Protein AF-A0A969GC61-F1 (afdb_monomer)

pLDDT: mean 90.73, std 8.19, range [52.09, 98.62]

Structure (mmCIF, N/CA/C/O backbone):
data_AF-A0A969GC61-F1
#
_entry.id   AF-A0A969GC61-F1
#
loop_
_atom_site.group_PDB
_atom_site.id
_atom_site.type_symbol
_atom_site.label_atom_id
_atom_site.label_alt_id
_atom_site.label_comp_id
_atom_site.label_asym_id
_atom_site.label_entity_id
_atom_site.label_seq_id
_atom_site.pdbx_PDB_ins_code
_atom_site.Cartn_x
_atom_site.Cartn_y
_atom_site.Cartn_z
_atom_site.occupancy
_atom_site.B_iso_or_equiv
_atom_site.auth_seq_id
_atom_site.auth_comp_id
_atom_site.auth_asym_id
_atom_site.auth_atom_id
_atom_site.pdbx_PDB_model_num
ATOM 1 N N . MET A 1 1 ? 10.570 0.707 6.130 1.00 52.09 1 MET A N 1
ATOM 2 C CA . MET A 1 1 ? 10.135 -0.639 5.721 1.00 52.09 1 MET A CA 1
ATOM 3 C C . MET A 1 1 ? 9.031 -0.493 4.692 1.00 52.09 1 MET A C 1
ATOM 5 O O . MET A 1 1 ? 7.913 -0.140 5.053 1.00 52.09 1 MET A O 1
ATOM 9 N N . THR A 1 2 ? 9.368 -0.652 3.415 1.00 63.75 2 THR A N 1
ATOM 10 C CA . THR A 1 2 ? 8.395 -0.601 2.312 1.00 63.75 2 THR A CA 1
ATOM 11 C C . THR A 1 2 ? 7.965 -2.013 1.917 1.00 63.75 2 THR A C 1
ATOM 13 O O . THR A 1 2 ? 8.585 -3.000 2.314 1.00 63.75 2 THR A O 1
ATOM 16 N N . PHE A 1 3 ? 6.901 -2.114 1.119 1.00 67.44 3 PHE A N 1
ATOM 17 C CA . PHE A 1 3 ? 6.411 -3.385 0.573 1.00 67.44 3 PHE A CA 1
ATOM 18 C C . PHE A 1 3 ? 7.457 -4.101 -0.316 1.00 67.44 3 PHE A C 1
ATOM 20 O O . PHE A 1 3 ? 7.405 -5.312 -0.525 1.00 67.44 3 PHE A O 1
ATOM 27 N N . GLU A 1 4 ? 8.445 -3.356 -0.810 1.00 76.19 4 GLU A N 1
ATOM 28 C CA . GLU A 1 4 ? 9.552 -3.863 -1.626 1.00 76.19 4 GLU A CA 1
ATOM 29 C C . GLU A 1 4 ? 10.586 -4.613 -0.778 1.00 76.19 4 GLU A C 1
ATOM 31 O O . GLU A 1 4 ? 11.119 -5.630 -1.210 1.00 76.19 4 GLU A O 1
ATOM 36 N N . GLN A 1 5 ? 10.807 -4.178 0.465 1.00 71.12 5 GLN A N 1
ATOM 37 C CA . GLN A 1 5 ? 11.916 -4.640 1.304 1.00 71.12 5 GLN A CA 1
ATOM 38 C C . GLN A 1 5 ? 11.629 -5.906 2.120 1.00 71.12 5 GLN A C 1
ATOM 40 O O . GLN A 1 5 ? 12.556 -6.456 2.704 1.00 71.12 5 GLN A O 1
ATOM 45 N N . ASN A 1 6 ? 10.374 -6.358 2.210 1.00 66.50 6 ASN A N 1
ATOM 46 C CA . ASN A 1 6 ? 10.010 -7.457 3.104 1.00 66.50 6 ASN A CA 1
ATOM 47 C C . ASN A 1 6 ? 9.334 -8.612 2.352 1.00 66.50 6 ASN A C 1
ATOM 49 O O . ASN A 1 6 ? 8.314 -8.423 1.690 1.00 66.50 6 ASN A O 1
ATOM 53 N N . GLU A 1 7 ? 9.909 -9.809 2.475 1.00 65.38 7 GLU A N 1
ATOM 54 C CA . GLU A 1 7 ? 9.361 -11.053 1.914 1.00 65.38 7 GLU A CA 1
ATOM 55 C C . GLU A 1 7 ? 8.584 -11.867 2.956 1.00 65.38 7 GLU A C 1
ATOM 57 O O . GLU A 1 7 ? 7.750 -12.700 2.602 1.00 65.38 7 GLU A O 1
ATOM 62 N N . ASN A 1 8 ? 8.808 -11.592 4.244 1.00 67.81 8 ASN A N 1
ATOM 63 C CA . ASN A 1 8 ? 8.165 -12.276 5.353 1.00 67.81 8 ASN A CA 1
ATOM 64 C C . ASN A 1 8 ? 7.028 -11.428 5.938 1.00 67.81 8 ASN A C 1
ATOM 66 O O . ASN A 1 8 ? 7.158 -10.715 6.936 1.00 67.81 8 ASN A O 1
ATOM 70 N N . VAL A 1 9 ? 5.862 -11.548 5.302 1.00 64.56 9 VAL A N 1
ATOM 71 C CA . VAL A 1 9 ? 4.627 -10.847 5.687 1.00 64.56 9 VAL A CA 1
ATOM 72 C C . VAL A 1 9 ? 4.203 -11.158 7.132 1.00 64.56 9 VAL A C 1
ATOM 74 O O . VAL A 1 9 ? 3.500 -10.356 7.736 1.00 64.56 9 VAL A O 1
ATOM 77 N N . ALA A 1 10 ? 4.613 -12.288 7.718 1.00 65.75 10 ALA A N 1
ATOM 78 C CA . ALA A 1 10 ? 4.233 -12.639 9.086 1.00 65.75 10 ALA A CA 1
ATOM 79 C C . ALA A 1 10 ? 5.057 -11.885 10.144 1.00 65.75 10 ALA A C 1
ATOM 81 O O . ALA A 1 10 ? 4.502 -11.461 11.156 1.00 65.75 10 ALA A O 1
ATOM 82 N N . GLU A 1 11 ? 6.350 -11.664 9.899 1.00 76.50 11 GLU A N 1
ATOM 83 C CA . GLU A 1 11 ? 7.250 -10.976 10.841 1.00 76.50 11 GLU A CA 1
ATOM 84 C C . GLU A 1 11 ? 7.073 -9.453 10.834 1.00 76.50 11 GLU A C 1
ATOM 86 O O .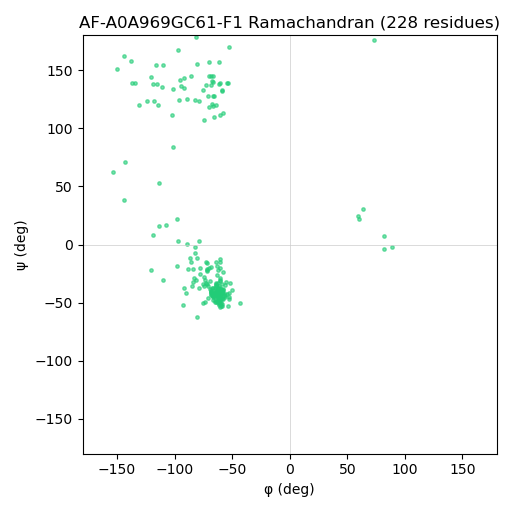 GLU A 1 11 ? 7.386 -8.775 11.815 1.00 76.50 11 GLU A O 1
ATOM 91 N N . ILE A 1 12 ? 6.494 -8.906 9.759 1.00 84.00 12 ILE A N 1
ATOM 92 C CA . ILE A 1 12 ? 6.285 -7.465 9.617 1.00 84.00 12 ILE A CA 1
ATOM 93 C C . ILE A 1 12 ? 5.356 -6.892 10.696 1.00 84.00 12 ILE A C 1
ATOM 95 O O . ILE A 1 12 ? 5.573 -5.780 11.179 1.00 84.00 12 ILE A O 1
ATOM 99 N N . PHE A 1 13 ? 4.319 -7.638 11.092 1.00 87.25 13 PHE A N 1
ATOM 100 C CA . PHE A 1 13 ? 3.313 -7.148 12.032 1.00 87.25 13 PHE A CA 1
ATOM 101 C C . PHE A 1 13 ? 3.847 -7.070 13.468 1.00 87.25 13 PHE A C 1
ATOM 103 O O . PHE A 1 13 ? 3.707 -5.996 14.056 1.00 87.25 13 PHE A O 1
ATOM 110 N N . PRO A 1 14 ? 4.492 -8.115 14.031 1.00 90.00 14 PRO A N 1
ATOM 111 C CA . PRO A 1 14 ? 5.175 -8.007 15.318 1.00 90.00 14 PRO A CA 1
ATOM 112 C C . PRO A 1 14 ? 6.174 -6.848 15.365 1.00 90.00 14 PRO A C 1
ATOM 114 O O . PRO A 1 14 ? 6.118 -6.053 16.298 1.00 90.00 14 PRO A O 1
ATOM 117 N N . ALA A 1 15 ? 6.999 -6.677 14.324 1.00 89.94 15 ALA A N 1
ATOM 118 C CA . ALA A 1 15 ? 7.973 -5.587 14.260 1.00 89.94 15 ALA A CA 1
ATOM 119 C C . ALA A 1 15 ? 7.309 -4.196 14.273 1.00 89.94 15 ALA A C 1
ATOM 121 O O . ALA A 1 15 ? 7.766 -3.289 14.966 1.00 89.94 15 ALA A O 1
ATOM 122 N N . ILE A 1 16 ? 6.197 -4.013 13.547 1.00 90.25 16 ILE A N 1
ATOM 123 C CA . ILE A 1 16 ? 5.422 -2.761 13.583 1.00 90.25 16 ILE A CA 1
ATOM 124 C C . ILE A 1 16 ? 4.820 -2.532 14.972 1.00 90.25 16 ILE A C 1
ATOM 126 O O . ILE A 1 16 ? 4.849 -1.402 15.462 1.00 90.25 16 ILE A O 1
ATOM 130 N N . VAL A 1 17 ? 4.270 -3.572 15.605 1.00 93.50 17 VAL A N 1
ATOM 131 C CA . VAL A 1 17 ? 3.692 -3.472 16.954 1.00 93.50 17 VAL A CA 1
ATOM 132 C C . VAL A 1 17 ? 4.767 -3.076 17.964 1.00 93.50 17 VAL A C 1
ATOM 134 O O . VAL A 1 17 ? 4.546 -2.149 18.741 1.00 93.50 17 VAL A O 1
ATOM 137 N N . GLU A 1 18 ? 5.935 -3.711 17.926 1.00 93.25 18 GLU A N 1
ATOM 138 C CA . GLU A 1 18 ? 7.071 -3.391 18.792 1.00 93.25 18 GLU A CA 1
ATOM 139 C C . GLU A 1 18 ? 7.563 -1.957 18.567 1.00 93.25 18 GLU A C 1
ATOM 141 O O . GLU A 1 18 ? 7.591 -1.158 19.504 1.00 93.25 18 GLU A O 1
ATOM 146 N N . MET A 1 19 ? 7.840 -1.582 17.314 1.00 93.69 19 MET A N 1
ATOM 147 C CA . MET A 1 19 ? 8.289 -0.235 16.954 1.00 93.69 19 MET A CA 1
ATOM 148 C C . MET A 1 19 ? 7.302 0.839 17.425 1.00 93.69 19 MET A C 1
ATOM 150 O O . MET A 1 19 ? 7.705 1.849 17.999 1.00 93.69 19 MET A O 1
ATOM 154 N N . MET A 1 20 ? 5.999 0.627 17.216 1.00 94.62 20 MET A N 1
ATOM 155 C CA . MET A 1 20 ? 4.966 1.561 17.672 1.00 94.62 20 MET A CA 1
ATOM 156 C C . MET A 1 20 ? 4.834 1.578 19.196 1.00 94.62 20 MET A C 1
ATOM 158 O O . MET A 1 20 ? 4.518 2.624 19.757 1.00 94.62 20 MET A O 1
ATOM 162 N N . THR A 1 21 ? 5.088 0.460 19.877 1.00 93.44 21 THR A N 1
ATOM 163 C CA . THR A 1 21 ? 5.093 0.395 21.345 1.00 93.44 21 THR A CA 1
ATOM 164 C C . THR A 1 21 ? 6.222 1.247 21.917 1.00 93.44 21 THR A C 1
ATOM 166 O O . THR A 1 21 ? 5.965 2.101 22.765 1.00 93.44 21 THR A O 1
ATOM 169 N N . VAL A 1 22 ? 7.444 1.082 21.400 1.00 94.62 22 VAL A N 1
ATOM 170 C CA . VAL A 1 22 ? 8.613 1.881 21.803 1.00 94.62 22 VAL A CA 1
ATOM 171 C C . VAL A 1 22 ? 8.387 3.358 21.490 1.00 94.62 22 VAL A C 1
ATOM 173 O O . VAL A 1 22 ? 8.526 4.204 22.368 1.00 94.62 22 VAL A O 1
ATOM 176 N N . LEU A 1 23 ? 7.942 3.680 20.270 1.00 93.56 23 LEU A N 1
ATOM 177 C CA . LEU A 1 23 ? 7.657 5.060 19.878 1.00 93.56 23 LEU A CA 1
ATOM 178 C C . LEU A 1 23 ? 6.642 5.724 20.819 1.00 93.56 23 LEU A C 1
ATOM 180 O O . LEU A 1 23 ? 6.835 6.865 21.228 1.00 93.56 23 LEU A O 1
ATOM 184 N N . ARG A 1 24 ? 5.569 5.019 21.194 1.00 91.19 24 ARG A N 1
ATOM 185 C CA . ARG A 1 24 ? 4.561 5.540 22.132 1.00 91.19 24 ARG A CA 1
ATOM 186 C C . ARG A 1 24 ? 5.125 5.803 23.526 1.00 91.19 24 ARG A C 1
ATOM 188 O O . ARG A 1 24 ? 4.657 6.737 24.167 1.00 91.19 24 ARG A O 1
ATOM 195 N N . ALA A 1 25 ? 6.088 5.005 23.986 1.00 90.44 25 ALA A N 1
ATOM 196 C CA . ALA A 1 25 ? 6.742 5.206 25.278 1.00 90.44 25 ALA A CA 1
ATOM 197 C C . ALA A 1 25 ? 7.689 6.422 25.273 1.00 90.44 25 ALA A C 1
ATOM 199 O O . ALA A 1 25 ? 7.780 7.129 26.273 1.00 90.44 25 ALA A O 1
ATOM 200 N N . GLU A 1 26 ? 8.348 6.692 24.143 1.00 93.31 26 GLU A N 1
ATOM 201 C CA . GLU A 1 26 ? 9.316 7.790 23.991 1.00 93.31 26 GLU A CA 1
ATOM 202 C C . GLU A 1 26 ? 8.673 9.151 23.668 1.00 93.31 26 GLU A C 1
ATOM 204 O O . GLU A 1 26 ? 9.276 10.209 23.884 1.00 93.31 26 GLU A O 1
ATOM 209 N N . ILE A 1 27 ? 7.440 9.167 23.145 1.00 90.75 27 ILE A N 1
ATOM 210 C CA . ILE A 1 27 ? 6.726 10.417 22.867 1.00 90.75 27 ILE A CA 1
ATOM 211 C C . ILE A 1 27 ? 6.425 11.140 24.188 1.00 90.75 27 ILE A C 1
ATOM 213 O O . ILE A 1 27 ? 5.546 10.766 24.958 1.00 90.75 27 ILE A O 1
ATOM 217 N N . LYS A 1 28 ? 7.126 12.257 24.408 1.00 84.00 28 LYS A N 1
ATOM 218 C CA . LYS A 1 28 ? 6.952 13.128 25.585 1.00 84.00 28 LYS A CA 1
ATOM 219 C C . LYS A 1 28 ? 5.663 13.950 25.555 1.00 84.00 28 LYS A C 1
ATOM 221 O O . LYS A 1 28 ? 5.281 14.540 26.562 1.00 84.00 28 LYS A O 1
ATOM 226 N N . THR A 1 29 ? 5.013 14.046 24.398 1.00 81.50 29 THR A N 1
ATOM 227 C CA . THR A 1 29 ? 3.743 14.759 24.267 1.00 81.50 29 THR A CA 1
ATOM 228 C C . THR A 1 29 ? 2.611 13.877 24.792 1.00 81.50 29 THR A C 1
ATOM 230 O O . THR A 1 29 ? 2.425 12.778 24.270 1.00 81.50 29 THR A O 1
ATOM 233 N N . PRO A 1 30 ? 1.811 14.345 25.767 1.00 76.81 30 PRO A N 1
ATOM 234 C CA . PRO A 1 30 ? 0.673 13.582 26.257 1.00 76.81 30 PRO A CA 1
ATOM 235 C C . PRO A 1 30 ? -0.263 13.185 25.114 1.00 76.81 30 PRO A C 1
ATOM 237 O O . PRO A 1 30 ? -0.543 13.987 24.212 1.00 76.81 30 PRO A O 1
ATOM 240 N N . GLN A 1 31 ? -0.769 11.952 25.159 1.00 78.06 31 GLN A N 1
ATOM 241 C CA . GLN A 1 31 ? -1.759 11.495 24.196 1.00 78.06 31 GLN A CA 1
ATOM 242 C C . GLN A 1 31 ? -2.989 12.407 24.280 1.00 78.06 31 GLN A C 1
ATOM 244 O O . GLN A 1 31 ? -3.479 12.746 25.357 1.00 78.06 31 GLN A O 1
ATOM 249 N N . LYS A 1 32 ? -3.488 12.854 23.123 1.00 86.94 32 LYS A N 1
ATOM 250 C CA . LYS A 1 32 ? -4.686 13.698 23.093 1.00 86.94 32 LYS A CA 1
ATOM 251 C C . LYS A 1 32 ? -5.860 12.899 23.681 1.00 86.94 32 LYS A C 1
ATOM 253 O O . LYS A 1 32 ? -6.039 11.754 23.260 1.00 86.94 32 LYS A O 1
ATOM 258 N N . PRO A 1 33 ? -6.734 13.496 24.517 1.00 90.19 33 PRO A N 1
ATOM 259 C CA . PRO A 1 33 ? -7.875 12.786 25.111 1.00 90.19 33 PRO A CA 1
ATOM 260 C C . PRO A 1 33 ? -8.753 12.059 24.083 1.00 90.19 33 PRO A C 1
ATOM 262 O O . PRO A 1 33 ? -9.271 10.973 24.327 1.00 90.19 33 PRO A O 1
ATOM 265 N N . ARG A 1 34 ? -8.879 12.628 22.877 1.00 91.88 34 ARG A N 1
ATOM 266 C CA . ARG A 1 34 ? -9.608 12.013 21.761 1.00 91.88 34 ARG A CA 1
ATOM 267 C C . ARG A 1 34 ? -9.024 10.663 21.331 1.00 91.88 34 ARG A C 1
ATOM 269 O O . ARG A 1 34 ? -9.797 9.778 20.974 1.00 91.88 34 ARG A O 1
ATOM 276 N N . GLU A 1 35 ? -7.704 10.497 21.343 1.00 91.62 35 GLU A N 1
ATOM 277 C CA . GLU A 1 35 ? -7.071 9.234 20.950 1.00 91.62 35 GLU A CA 1
ATOM 278 C C . GLU A 1 35 ? -7.245 8.162 22.030 1.00 91.62 35 GLU A C 1
ATOM 280 O O . GLU A 1 35 ? -7.521 7.013 21.699 1.00 91.62 35 GLU A O 1
ATOM 285 N N . GLU A 1 36 ? -7.210 8.535 23.311 1.00 92.31 36 GLU A N 1
ATOM 286 C CA . GLU A 1 36 ? -7.536 7.610 24.406 1.00 92.31 36 GLU A CA 1
ATOM 287 C C . GLU A 1 36 ? -8.987 7.122 24.307 1.00 92.31 36 GLU A C 1
ATOM 289 O O . GLU A 1 36 ? -9.258 5.922 24.391 1.00 92.31 36 GLU A O 1
ATOM 294 N N . MET A 1 37 ? -9.927 8.040 24.047 1.00 95.06 37 MET A N 1
ATOM 295 C CA . MET A 1 37 ? -11.331 7.700 23.797 1.00 95.06 37 MET A CA 1
ATOM 296 C C . MET A 1 37 ? -11.486 6.797 22.571 1.00 95.06 37 MET A C 1
ATOM 298 O O . MET A 1 37 ? -12.260 5.838 22.596 1.00 95.06 37 MET A O 1
ATOM 302 N N . ARG A 1 38 ? -10.744 7.080 21.494 1.00 94.56 38 ARG A N 1
ATOM 303 C CA . ARG A 1 38 ? -10.759 6.283 20.266 1.00 94.56 38 ARG A CA 1
ATOM 304 C C . ARG A 1 38 ? -10.300 4.853 20.533 1.00 94.56 38 ARG A C 1
ATOM 306 O O . ARG A 1 38 ? -11.000 3.918 20.151 1.00 94.56 38 ARG A O 1
ATOM 313 N N . GLU A 1 39 ? -9.176 4.675 21.218 1.00 96.12 39 GLU A N 1
ATOM 314 C CA . GLU A 1 39 ? -8.627 3.354 21.531 1.00 96.12 39 GLU A CA 1
ATOM 315 C C . GLU A 1 39 ? -9.505 2.587 22.529 1.00 96.12 39 GLU A C 1
ATOM 317 O O . GLU A 1 39 ? -9.778 1.405 22.315 1.00 96.12 39 GLU A O 1
ATOM 322 N N . ALA A 1 40 ? -10.048 3.253 23.555 1.00 96.81 40 ALA A N 1
ATOM 323 C CA . ALA A 1 40 ? -11.019 2.651 24.472 1.00 96.81 40 ALA A CA 1
ATOM 324 C C . ALA A 1 40 ? -12.270 2.147 23.730 1.00 96.81 40 ALA A C 1
ATOM 326 O O . ALA A 1 40 ? -12.762 1.042 23.989 1.00 96.81 40 ALA A O 1
ATOM 327 N N . TYR A 1 41 ?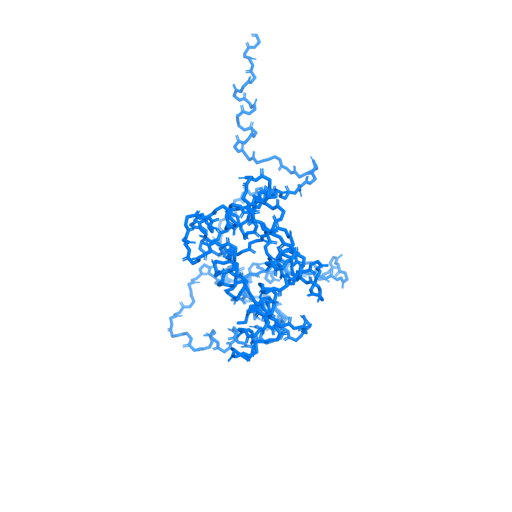 -12.771 2.923 22.762 1.00 95.94 41 TYR A N 1
ATOM 328 C CA . TYR A 1 41 ? -13.887 2.503 21.918 1.00 95.94 41 TYR A CA 1
ATOM 329 C C . TYR A 1 41 ? -13.513 1.325 21.008 1.00 95.94 41 TYR A C 1
ATOM 331 O O . TYR A 1 41 ? -14.265 0.352 20.943 1.00 95.94 41 TYR A O 1
ATOM 339 N N . MET A 1 42 ? -12.347 1.361 20.356 1.00 96.75 42 MET A N 1
ATOM 340 C CA . MET A 1 42 ? -11.862 0.257 19.518 1.00 96.75 42 MET A CA 1
ATOM 341 C C . MET A 1 42 ? -11.744 -1.049 20.315 1.00 96.75 42 MET A C 1
ATOM 343 O O . MET A 1 42 ? -12.280 -2.070 19.886 1.00 96.75 42 MET A O 1
ATOM 347 N N . ARG A 1 43 ? -11.145 -1.020 21.514 1.00 97.88 43 ARG A N 1
ATOM 348 C CA . ARG A 1 43 ? -11.068 -2.199 22.393 1.00 97.88 43 ARG A CA 1
ATOM 349 C C . ARG A 1 43 ? -12.447 -2.692 22.822 1.00 97.88 43 ARG A C 1
ATOM 351 O O . ARG A 1 43 ? -12.669 -3.896 22.934 1.00 97.88 43 ARG A O 1
ATOM 358 N N . LYS A 1 44 ? -13.404 -1.793 23.075 1.00 96.62 44 LYS A N 1
ATOM 359 C CA . LYS A 1 44 ? -14.794 -2.174 23.375 1.00 96.62 44 LYS A CA 1
ATOM 360 C C . LYS A 1 44 ? -15.450 -2.908 22.201 1.00 96.62 44 LYS A C 1
ATOM 362 O O . LYS A 1 44 ? -16.121 -3.912 22.430 1.00 96.62 44 LYS A O 1
ATOM 367 N N . VAL A 1 45 ? -15.254 -2.430 20.970 1.00 95.81 45 VAL A N 1
ATOM 368 C CA . VAL A 1 45 ? -15.744 -3.098 19.751 1.00 95.81 45 VAL A CA 1
ATOM 369 C C . VAL A 1 45 ? -15.068 -4.458 19.578 1.00 95.81 45 VAL A C 1
ATOM 371 O O . VAL A 1 45 ? -15.757 -5.444 19.333 1.00 95.81 45 VAL A O 1
ATOM 374 N N . LEU A 1 46 ? -13.755 -4.537 19.798 1.00 96.75 46 LEU A N 1
ATOM 375 C CA . LEU A 1 46 ? -12.991 -5.777 19.680 1.00 96.75 46 LEU A CA 1
ATOM 376 C C . LEU A 1 46 ? -13.440 -6.836 20.698 1.00 96.75 46 LEU A C 1
ATOM 378 O O . LEU A 1 46 ? -13.700 -7.969 20.316 1.00 96.75 46 LEU A O 1
ATOM 382 N N . ARG A 1 47 ? -13.667 -6.460 21.967 1.00 96.44 47 ARG A N 1
ATOM 383 C CA . ARG A 1 47 ? -14.244 -7.358 22.992 1.00 96.44 47 ARG A CA 1
ATOM 384 C C . ARG A 1 47 ? -15.637 -7.873 22.636 1.00 96.44 47 ARG A C 1
ATOM 386 O O . ARG A 1 47 ? -16.026 -8.927 23.127 1.00 96.44 47 ARG A O 1
ATOM 393 N N . LYS A 1 48 ? -16.419 -7.112 21.865 1.00 95.94 48 LYS A N 1
ATOM 394 C CA . LYS A 1 48 ? -17.714 -7.579 21.360 1.00 95.94 48 LYS A CA 1
ATOM 395 C C . LYS A 1 48 ? -17.501 -8.577 20.221 1.00 95.94 48 LYS A C 1
ATOM 397 O O . LYS A 1 48 ? -18.034 -9.674 20.286 1.00 95.94 48 LYS A O 1
ATOM 402 N N . ALA A 1 49 ? -16.676 -8.221 19.238 1.00 96.19 49 ALA A N 1
ATOM 403 C CA . ALA A 1 49 ? -16.371 -9.083 18.101 1.00 96.19 49 ALA A CA 1
ATOM 404 C C . ALA A 1 49 ? -15.760 -10.432 18.523 1.00 96.19 49 ALA A C 1
ATOM 406 O O . ALA A 1 49 ? -16.148 -11.454 17.980 1.00 96.19 49 ALA A O 1
ATOM 407 N N . ASP A 1 50 ? -14.886 -10.454 19.533 1.00 94.69 50 ASP A N 1
ATOM 408 C CA . ASP A 1 50 ? -14.265 -11.676 20.082 1.00 94.69 50 ASP A CA 1
ATOM 409 C C . ASP A 1 50 ? -15.284 -12.664 20.683 1.00 94.69 50 ASP A C 1
ATOM 411 O O . ASP A 1 50 ? -15.008 -13.852 20.804 1.00 94.69 50 ASP A O 1
ATOM 415 N N . LYS A 1 51 ? -16.478 -12.190 21.065 1.00 95.25 51 LYS A N 1
ATOM 416 C CA . LYS A 1 51 ? -17.578 -13.059 21.522 1.00 95.25 51 LYS A CA 1
ATOM 417 C C . LYS A 1 51 ? -18.398 -13.608 20.363 1.00 95.25 51 LYS A C 1
ATOM 419 O O . LYS A 1 51 ? -18.889 -14.728 20.442 1.00 95.25 51 LYS A O 1
ATOM 424 N N . ASP A 1 52 ? -18.569 -12.791 19.329 1.00 96.62 52 ASP A N 1
ATOM 425 C CA . ASP A 1 52 ? -19.460 -13.071 18.206 1.00 96.62 52 ASP A CA 1
ATOM 426 C C . ASP A 1 52 ? -18.746 -13.868 17.093 1.00 96.62 52 ASP A C 1
ATOM 428 O O . ASP A 1 52 ? -19.399 -14.526 16.284 1.00 96.62 52 ASP A O 1
ATOM 432 N N . PHE A 1 53 ? -17.408 -13.829 17.041 1.00 96.81 53 PHE A N 1
ATOM 433 C CA . PHE A 1 53 ? -16.607 -14.392 15.954 1.00 96.81 53 PHE A CA 1
ATOM 434 C C . PHE A 1 53 ? -15.372 -15.143 16.460 1.00 96.81 53 PHE A C 1
ATOM 436 O O . PHE A 1 53 ? -14.637 -14.663 17.313 1.00 96.81 53 PHE A O 1
ATOM 443 N N . GLN A 1 54 ? -15.082 -16.293 15.842 1.00 93.94 54 GLN A N 1
ATOM 444 C CA . GLN A 1 54 ? -13.897 -17.103 16.159 1.00 93.94 54 GLN A CA 1
ATOM 445 C C . GLN A 1 54 ? -12.586 -16.488 15.638 1.00 93.94 54 GLN A C 1
ATOM 447 O O . GLN A 1 54 ? -11.516 -16.718 16.196 1.00 93.94 54 GLN A O 1
ATOM 452 N N . ARG A 1 55 ? -12.649 -15.754 14.522 1.00 93.69 55 ARG A N 1
ATOM 453 C CA . ARG A 1 55 ? -11.489 -15.142 13.863 1.00 93.69 55 ARG A CA 1
ATOM 454 C C . ARG A 1 55 ? -11.794 -13.682 13.584 1.00 93.69 55 ARG A C 1
ATOM 456 O O . ARG A 1 55 ? -12.729 -13.383 12.845 1.00 93.69 55 ARG A O 1
ATOM 463 N N . VAL A 1 56 ? -10.988 -12.790 14.150 1.00 93.00 56 VAL A N 1
ATOM 464 C CA . VAL A 1 56 ? -11.135 -11.343 13.980 1.00 93.00 56 VAL A CA 1
ATOM 465 C C . VAL A 1 56 ? -9.888 -10.790 13.302 1.00 93.00 56 VAL A C 1
ATOM 467 O O . VAL A 1 56 ? -8.779 -10.960 13.799 1.00 93.00 56 VAL A O 1
ATOM 470 N N . ALA A 1 57 ? -10.079 -10.112 12.171 1.00 92.75 57 ALA A N 1
ATOM 471 C CA . ALA A 1 57 ? -9.045 -9.309 11.528 1.00 92.75 57 ALA A CA 1
ATOM 472 C C . ALA A 1 57 ? -9.286 -7.829 11.845 1.00 92.75 57 ALA A C 1
ATOM 474 O O . ALA A 1 57 ? -10.412 -7.340 11.731 1.00 92.75 57 ALA A O 1
ATOM 475 N N . VAL A 1 58 ? -8.231 -7.113 12.233 1.00 92.69 58 VAL A N 1
ATOM 476 C CA . VAL A 1 58 ? -8.297 -5.687 12.570 1.00 92.69 58 VAL A CA 1
ATOM 477 C C . VAL A 1 58 ? -7.492 -4.894 11.549 1.00 92.69 58 VAL A C 1
ATOM 479 O O . VAL A 1 58 ? -6.286 -5.082 11.423 1.00 92.69 58 VAL A O 1
ATOM 482 N N . VAL A 1 59 ? -8.156 -3.973 10.850 1.00 91.81 59 VAL A N 1
ATOM 483 C CA . VAL A 1 59 ? -7.506 -2.995 9.968 1.00 91.81 59 VAL A CA 1
ATOM 484 C C . VAL A 1 59 ? -7.462 -1.662 10.705 1.00 91.81 59 VAL A C 1
ATOM 486 O O . VAL A 1 59 ? -8.500 -1.052 10.965 1.00 91.81 59 VAL A O 1
ATOM 489 N N . CYS A 1 60 ? -6.266 -1.224 11.090 1.00 92.44 60 CYS A N 1
ATOM 490 C CA . CYS A 1 60 ? -6.063 0.003 11.854 1.00 92.44 60 CYS A CA 1
ATOM 491 C C . CYS A 1 60 ? -4.775 0.717 11.427 1.00 92.44 60 CYS A C 1
ATOM 493 O O . CYS A 1 60 ? -3.903 0.126 10.794 1.00 92.44 60 CYS A O 1
ATOM 495 N N . GLY A 1 61 ? -4.657 2.000 11.777 1.00 90.56 61 GLY A N 1
ATOM 496 C CA . GLY A 1 61 ? -3.387 2.713 11.645 1.00 90.56 61 GLY A CA 1
ATOM 497 C C . GLY A 1 61 ? -2.351 2.146 12.619 1.00 90.56 61 GLY A C 1
ATOM 498 O O . GLY A 1 61 ? -2.693 1.871 13.769 1.00 90.56 61 GLY A O 1
ATOM 499 N N . ALA A 1 62 ? -1.097 2.016 12.173 1.00 92.06 62 ALA A N 1
ATOM 500 C CA . ALA A 1 62 ? -0.016 1.364 12.922 1.00 92.06 62 ALA A CA 1
ATOM 501 C C . ALA A 1 62 ? 0.127 1.875 14.368 1.00 92.06 62 ALA A C 1
ATOM 503 O O . ALA A 1 62 ? 0.288 1.077 15.286 1.00 92.06 62 ALA A O 1
ATOM 504 N N . PHE A 1 63 ? -0.037 3.183 14.589 1.00 92.19 63 PHE A N 1
ATOM 505 C CA . PHE A 1 63 ? 0.027 3.803 15.917 1.00 92.19 63 PHE A CA 1
ATOM 506 C C . PHE A 1 63 ? -0.940 3.183 16.944 1.00 92.19 63 PHE A C 1
ATOM 508 O O . PHE A 1 63 ? -0.628 3.109 18.133 1.00 92.19 63 PHE A O 1
ATOM 515 N N . HIS A 1 64 ? -2.107 2.709 16.498 1.00 94.00 64 HIS A N 1
ATOM 516 C CA . HIS A 1 64 ? -3.109 2.085 17.364 1.00 94.00 64 HIS A CA 1
ATOM 517 C C . HIS A 1 64 ? -2.866 0.592 17.587 1.00 94.00 64 HIS A C 1
ATOM 519 O O . HIS A 1 64 ? -3.456 0.026 18.504 1.00 94.00 64 HIS A O 1
ATOM 525 N N . ALA A 1 65 ? -2.012 -0.056 16.788 1.00 95.12 65 ALA A N 1
ATOM 526 C CA . ALA A 1 65 ? -1.807 -1.499 16.855 1.00 95.12 65 ALA A CA 1
ATOM 527 C C . ALA A 1 65 ? -1.425 -1.994 18.267 1.00 95.12 65 ALA A C 1
ATOM 529 O O . ALA A 1 65 ? -2.060 -2.950 18.714 1.00 95.12 65 ALA A O 1
ATOM 530 N N . PRO A 1 66 ? -0.531 -1.331 19.036 1.00 94.25 66 PRO A N 1
ATOM 531 C CA . PRO A 1 66 ? -0.225 -1.743 20.412 1.00 94.25 66 PRO A CA 1
ATOM 532 C C . PRO A 1 66 ? -1.449 -1.770 21.338 1.00 94.25 66 PRO A C 1
ATOM 534 O O . PRO A 1 66 ? -1.615 -2.687 22.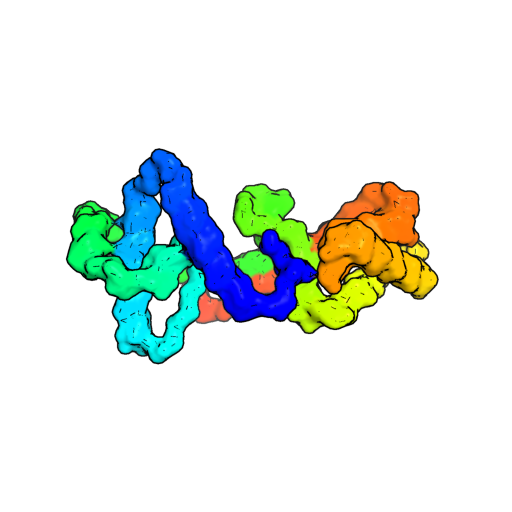136 1.00 94.25 66 PRO A O 1
ATOM 537 N N . ALA A 1 67 ? -2.358 -0.801 21.192 1.00 94.12 67 ALA A N 1
ATOM 538 C CA . ALA A 1 67 ? -3.568 -0.702 22.007 1.00 94.12 67 ALA A CA 1
ATOM 539 C C . ALA A 1 67 ? -4.625 -1.772 21.676 1.00 94.12 67 ALA A C 1
ATOM 541 O O . ALA A 1 67 ? -5.571 -1.951 22.449 1.00 94.12 67 ALA A O 1
ATOM 542 N N . LEU A 1 68 ? -4.497 -2.439 20.524 1.00 95.56 68 LEU A N 1
ATOM 543 C CA . LEU A 1 68 ? -5.440 -3.444 20.030 1.00 95.56 68 LEU A CA 1
ATOM 544 C C . LEU A 1 68 ? -4.866 -4.861 20.067 1.00 95.56 68 LEU A C 1
ATOM 546 O O . LEU A 1 68 ? -5.637 -5.798 20.248 1.00 95.56 68 LEU A O 1
ATOM 550 N N . HIS A 1 69 ? -3.549 -5.019 19.915 1.00 92.94 69 HIS A N 1
ATOM 551 C CA . HIS A 1 69 ? -2.879 -6.319 19.884 1.00 92.94 69 HIS A CA 1
ATOM 552 C C . HIS A 1 69 ? -3.070 -7.084 21.199 1.00 92.94 69 HIS A C 1
ATOM 554 O O . HIS A 1 69 ? -3.519 -8.226 21.182 1.00 92.94 69 HIS A O 1
ATOM 560 N N . ASP A 1 70 ? -2.843 -6.415 22.333 1.00 88.88 70 ASP A N 1
ATOM 561 C CA . ASP A 1 70 ? -3.116 -6.952 23.668 1.00 88.88 70 ASP A CA 1
ATOM 562 C C . ASP A 1 70 ? -4.250 -6.178 24.360 1.00 88.88 70 ASP A C 1
ATOM 564 O O . ASP A 1 70 ? -4.141 -5.669 25.471 1.00 88.88 70 ASP A O 1
ATOM 568 N N . TYR A 1 71 ? -5.399 -6.052 23.694 1.00 94.44 71 TYR A N 1
ATOM 569 C CA . TYR A 1 71 ? -6.550 -5.336 24.264 1.00 94.44 71 TYR A CA 1
ATOM 570 C C . TYR A 1 71 ? -7.080 -5.943 25.581 1.00 94.44 71 TYR A C 1
ATOM 572 O O . TYR A 1 71 ? -7.875 -5.297 26.275 1.00 94.44 71 TYR A O 1
ATOM 580 N N . LYS A 1 72 ? -6.691 -7.184 25.913 1.00 93.62 72 LYS A N 1
ATOM 581 C CA . LYS A 1 72 ? -7.122 -7.903 27.120 1.00 93.62 72 LYS A CA 1
ATOM 582 C C . LYS A 1 72 ? -6.383 -7.435 28.376 1.00 93.62 72 LYS A C 1
ATOM 584 O O . LYS A 1 72 ? -6.985 -7.495 29.447 1.00 93.62 72 LYS A O 1
ATOM 589 N N . SER A 1 73 ? -5.166 -6.893 28.268 1.00 94.19 73 SER A N 1
ATOM 590 C CA . SER A 1 73 ? -4.477 -6.276 29.415 1.00 94.19 73 SER A CA 1
ATOM 591 C C . SER A 1 73 ? -5.141 -4.980 29.897 1.00 94.19 73 SER A C 1
ATOM 593 O O . SER A 1 73 ? -4.994 -4.586 31.057 1.00 94.19 73 SER A O 1
ATOM 595 N N . PHE A 1 74 ? -5.964 -4.343 29.059 1.00 95.44 74 PHE A N 1
ATOM 596 C CA . PHE A 1 74 ? -6.735 -3.158 29.429 1.00 95.44 74 PHE A CA 1
ATOM 597 C C . PHE A 1 74 ? -8.027 -3.532 30.167 1.00 95.44 74 PHE A C 1
ATOM 599 O O . PHE A 1 74 ? -8.897 -4.236 29.640 1.00 95.44 74 PHE A O 1
ATOM 606 N N . LYS A 1 75 ? -8.211 -2.979 31.372 1.00 96.62 75 LYS A N 1
ATOM 607 C CA . LYS A 1 75 ? -9.424 -3.179 32.180 1.00 96.62 75 LYS A CA 1
ATOM 608 C C . LYS A 1 75 ? -10.653 -2.559 31.506 1.00 96.62 75 LYS A C 1
ATOM 610 O O . LYS A 1 75 ? -10.697 -1.358 31.244 1.00 96.62 75 LYS A O 1
ATOM 615 N N . THR A 1 76 ? -11.716 -3.350 31.347 1.00 96.62 76 THR A N 1
ATOM 616 C CA . THR A 1 76 ? -13.010 -2.890 30.802 1.00 96.62 76 THR A CA 1
ATOM 617 C C . THR A 1 76 ? -13.604 -1.709 31.582 1.00 96.62 76 THR A C 1
ATOM 619 O O . THR A 1 76 ? -14.225 -0.825 30.989 1.00 96.62 76 THR A O 1
ATOM 622 N N . ALA A 1 77 ? -13.409 -1.670 32.905 1.00 97.19 77 ALA A N 1
ATOM 623 C CA . ALA A 1 77 ? -13.876 -0.571 33.750 1.00 97.19 77 ALA A CA 1
ATOM 624 C C . ALA A 1 77 ? -13.192 0.762 33.397 1.00 97.19 77 ALA A C 1
ATOM 626 O O . ALA A 1 77 ? -13.869 1.784 33.307 1.00 97.19 77 ALA A O 1
ATOM 627 N N . THR A 1 78 ? -11.885 0.735 33.116 1.00 96.62 78 THR A N 1
ATOM 628 C CA . THR A 1 78 ? -11.113 1.912 32.692 1.00 96.62 78 THR A CA 1
ATOM 629 C C . THR A 1 78 ? -11.61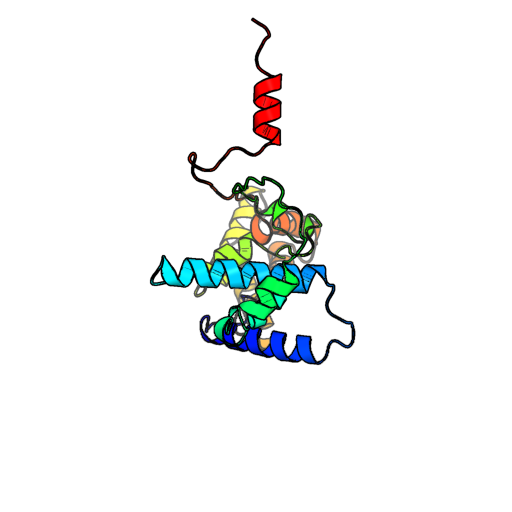8 2.442 31.353 1.00 96.62 78 THR A C 1
ATOM 631 O O . THR A 1 78 ? -11.952 3.619 31.253 1.00 96.62 78 THR A O 1
ATOM 634 N N . ASP A 1 79 ? -11.785 1.568 30.353 1.00 96.62 79 ASP A N 1
ATOM 635 C CA . ASP A 1 79 ? -12.335 1.964 29.046 1.00 96.62 79 ASP A CA 1
ATOM 636 C C . ASP A 1 79 ? -13.749 2.555 29.181 1.00 96.62 79 ASP A C 1
ATOM 638 O O . ASP A 1 79 ? -14.101 3.527 28.517 1.00 96.62 79 ASP A O 1
ATOM 642 N N . THR A 1 80 ? -14.571 1.997 30.072 1.00 96.38 80 THR A N 1
ATOM 643 C CA . THR A 1 80 ? -15.931 2.499 30.320 1.00 96.38 80 THR A CA 1
ATOM 644 C C . THR A 1 80 ? -15.922 3.882 30.969 1.00 96.38 80 THR A C 1
ATOM 646 O O . THR A 1 80 ? -16.757 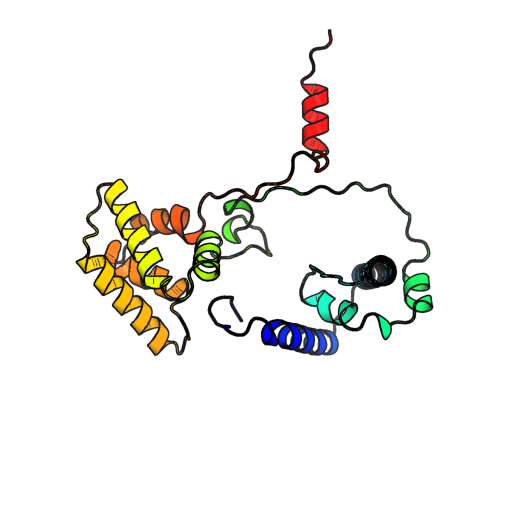4.717 30.618 1.00 96.38 80 THR A O 1
ATOM 649 N N . ALA A 1 81 ? -14.980 4.143 31.879 1.00 96.56 81 ALA A N 1
ATOM 650 C CA . ALA A 1 81 ? -14.811 5.449 32.504 1.00 96.56 81 ALA A CA 1
ATOM 651 C C . ALA A 1 81 ? -14.360 6.513 31.489 1.00 96.56 81 ALA A C 1
ATOM 653 O O . ALA A 1 81 ? -14.956 7.586 31.453 1.00 96.56 81 ALA A O 1
ATOM 654 N N . ILE A 1 82 ? -13.395 6.189 30.617 1.00 95.62 82 ILE A N 1
ATOM 655 C CA . ILE A 1 82 ? -12.916 7.081 29.540 1.00 95.62 82 ILE A CA 1
ATOM 656 C C . ILE A 1 82 ? -14.059 7.470 28.591 1.00 95.62 82 ILE A C 1
ATOM 658 O O . ILE A 1 82 ? -14.160 8.613 28.153 1.00 95.62 82 ILE A O 1
ATOM 662 N N . LEU A 1 83 ? -14.945 6.523 28.275 1.00 95.44 83 LEU A N 1
ATOM 663 C CA . LEU A 1 83 ? -16.061 6.740 27.350 1.00 95.44 83 LEU A CA 1
ATOM 664 C C . LEU A 1 83 ? -17.287 7.406 27.999 1.00 95.44 83 LEU A C 1
ATOM 666 O O . LEU A 1 83 ? -18.294 7.642 27.321 1.00 95.44 83 LEU A O 1
ATOM 670 N N . LYS A 1 84 ? -17.250 7.679 29.308 1.00 94.94 84 LYS A N 1
ATOM 671 C CA . LYS A 1 84 ? -18.376 8.269 30.036 1.00 94.94 84 LYS A CA 1
ATOM 672 C C . LYS A 1 84 ? -18.597 9.717 29.591 1.00 94.94 84 LYS A C 1
ATOM 674 O O . LYS A 1 84 ? -17.660 10.487 29.438 1.00 94.94 84 LYS A O 1
ATOM 679 N N . GLY A 1 85 ? -19.861 10.098 29.403 1.00 90.19 85 GLY A N 1
ATOM 680 C CA . GLY A 1 85 ? -20.239 11.473 29.049 1.00 90.19 85 GLY A CA 1
ATOM 681 C C . GLY A 1 85 ? -20.124 11.822 27.561 1.00 90.19 85 GLY A C 1
ATOM 682 O O . GLY A 1 85 ? -20.556 12.902 27.167 1.00 90.19 85 GLY A O 1
ATOM 683 N N . ILE A 1 86 ? -19.624 10.918 26.709 1.00 90.19 86 ILE A N 1
ATOM 684 C CA . ILE A 1 86 ? -19.590 11.147 25.259 1.00 90.19 86 ILE A CA 1
ATOM 685 C C . ILE A 1 86 ? -21.018 11.103 24.700 1.00 90.19 86 ILE A C 1
ATOM 687 O O . ILE A 1 86 ? -21.698 10.072 24.757 1.00 90.19 86 ILE A O 1
ATOM 691 N N . LYS A 1 87 ? -21.472 12.222 24.121 1.00 89.94 87 LYS A N 1
ATOM 692 C CA . LYS A 1 87 ? -22.757 12.295 23.419 1.00 89.94 87 LYS A CA 1
ATOM 693 C C . LYS A 1 87 ? -22.719 11.373 22.203 1.00 89.94 87 LYS A C 1
ATOM 695 O O . LYS A 1 87 ? -21.904 11.546 21.301 1.00 89.94 87 LYS A O 1
ATOM 700 N N . LYS A 1 88 ? -23.624 10.397 22.169 1.00 87.75 88 LYS A N 1
ATOM 701 C CA . LYS A 1 88 ? -23.783 9.522 21.007 1.00 87.75 88 LYS A CA 1
ATOM 702 C C . LYS A 1 88 ? -24.509 10.279 19.904 1.00 87.75 88 LYS A C 1
ATOM 704 O O . LYS A 1 88 ? -25.541 10.901 20.148 1.00 87.75 88 LYS A O 1
ATOM 709 N N . VAL A 1 89 ? -23.976 10.182 18.697 1.00 90.44 89 VAL A N 1
ATOM 710 C CA . VAL A 1 89 ? -24.608 10.680 17.476 1.00 90.44 89 VAL A CA 1
ATOM 711 C C . VAL A 1 89 ? -24.905 9.469 16.607 1.00 90.44 89 VAL A C 1
ATOM 713 O O . VAL A 1 89 ? -24.088 8.550 16.536 1.00 90.44 89 VAL A O 1
ATOM 716 N N . LYS A 1 90 ? -26.086 9.431 15.984 1.00 88.00 90 LYS A N 1
ATOM 717 C CA . LYS A 1 90 ? -26.396 8.388 15.007 1.00 88.00 90 LYS A CA 1
ATOM 718 C C . LYS A 1 90 ? -25.479 8.594 13.803 1.00 88.00 90 LYS A C 1
ATOM 720 O O . LYS A 1 90 ? -25.524 9.648 13.178 1.00 88.00 90 LYS A O 1
ATOM 725 N N . THR A 1 91 ? -24.647 7.605 13.509 1.00 86.88 91 THR A N 1
ATOM 726 C CA . THR A 1 91 ? -23.738 7.627 12.362 1.00 86.88 91 THR A CA 1
ATOM 727 C C . THR A 1 91 ? -24.044 6.458 11.445 1.00 86.88 91 THR A C 1
ATOM 729 O O . THR A 1 91 ? -24.356 5.362 11.910 1.00 86.88 91 THR A O 1
ATOM 732 N N . GLU A 1 92 ? -23.910 6.689 10.147 1.00 83.00 92 GLU A N 1
ATOM 733 C CA . GLU A 1 92 ? -23.921 5.648 9.124 1.00 83.00 92 GLU A CA 1
ATOM 734 C C . GLU A 1 92 ? -22.510 5.524 8.542 1.00 83.00 92 GLU A C 1
ATOM 736 O O . GLU A 1 92 ? -21.694 6.443 8.635 1.00 83.00 92 GLU A O 1
ATOM 741 N N . THR A 1 93 ? -22.174 4.354 8.011 1.00 85.62 93 THR A N 1
ATOM 742 C CA . THR A 1 93 ? -20.859 4.085 7.423 1.00 85.62 93 THR A CA 1
ATOM 743 C C . THR A 1 93 ? -21.062 3.371 6.105 1.00 85.62 93 THR A C 1
ATOM 745 O O . THR A 1 93 ? -21.911 2.490 5.988 1.00 85.62 93 THR A O 1
ATOM 748 N N . THR A 1 94 ? -20.275 3.767 5.116 1.00 86.38 94 THR A N 1
ATOM 749 C CA . THR A 1 94 ? -20.295 3.204 3.773 1.00 86.38 94 THR A CA 1
ATOM 750 C C . THR A 1 94 ? -18.868 3.027 3.269 1.00 86.38 94 THR A C 1
ATOM 752 O O . THR A 1 94 ? -17.939 3.673 3.763 1.00 86.38 94 THR A O 1
ATOM 755 N N . TRP A 1 95 ? -18.699 2.134 2.300 1.00 86.44 95 TRP A N 1
ATOM 756 C CA . TRP A 1 95 ? -17.451 1.957 1.577 1.00 86.44 95 TRP A CA 1
ATOM 757 C C . TRP A 1 95 ? -17.429 2.878 0.368 1.00 86.44 95 TRP A C 1
ATOM 759 O O . TRP A 1 95 ? -18.305 2.817 -0.489 1.00 86.44 95 TRP A O 1
ATOM 769 N N . ILE A 1 96 ? -16.386 3.693 0.281 1.00 84.62 96 ILE A N 1
ATOM 770 C CA . ILE A 1 96 ? -16.122 4.513 -0.896 1.00 84.62 96 ILE A CA 1
ATOM 771 C C . ILE A 1 96 ? -15.118 3.746 -1.760 1.00 84.62 96 ILE A C 1
ATOM 773 O O . ILE A 1 96 ? -14.057 3.388 -1.243 1.00 84.62 96 ILE A O 1
ATOM 777 N N . PRO A 1 97 ? -15.408 3.463 -3.042 1.00 86.44 97 PRO A N 1
ATOM 778 C CA . PRO A 1 97 ? -14.394 2.948 -3.949 1.00 86.44 97 PRO A CA 1
ATOM 779 C C . PRO A 1 97 ? -13.330 4.025 -4.184 1.00 86.44 97 PRO A C 1
ATOM 781 O O . PRO A 1 97 ? -13.642 5.165 -4.528 1.00 86.44 97 PRO A O 1
ATOM 784 N N . TRP A 1 98 ? -12.063 3.667 -3.989 1.00 86.94 98 TRP A N 1
ATOM 785 C CA . TRP A 1 98 ? -10.938 4.564 -4.251 1.00 86.94 98 TRP A CA 1
ATOM 786 C C . TRP A 1 98 ? -10.393 4.334 -5.655 1.00 86.94 98 TRP A C 1
ATOM 788 O O . TRP A 1 98 ? -10.224 3.189 -6.079 1.00 86.94 98 TRP A O 1
ATOM 798 N N . THR A 1 99 ? -10.103 5.425 -6.360 1.00 92.50 99 THR A N 1
ATOM 799 C CA . THR A 1 99 ? -9.221 5.400 -7.528 1.00 92.50 99 THR A CA 1
ATOM 800 C C . THR A 1 99 ? -7.772 5.394 -7.056 1.00 92.50 99 THR A C 1
ATOM 802 O O . THR A 1 99 ? -7.472 5.856 -5.951 1.00 92.50 99 THR A O 1
ATOM 805 N N . TYR A 1 100 ? -6.862 4.883 -7.879 1.00 93.56 100 TYR A N 1
ATOM 806 C CA . TYR A 1 100 ? -5.428 4.975 -7.602 1.00 93.56 100 TYR A CA 1
ATOM 807 C C . TYR A 1 100 ? -4.950 6.411 -7.454 1.00 93.56 100 TYR A C 1
ATOM 809 O O . TYR A 1 100 ? -4.202 6.689 -6.524 1.00 93.56 100 TYR A O 1
ATOM 817 N N . GLU A 1 101 ? -5.464 7.325 -8.273 1.00 90.50 101 GLU A N 1
ATOM 818 C CA . GLU A 1 101 ? -5.211 8.755 -8.125 1.00 90.50 101 GLU A CA 1
ATOM 819 C C . GLU A 1 101 ? -5.558 9.246 -6.714 1.00 90.50 101 GLU A C 1
ATOM 821 O O . GLU A 1 101 ? -4.697 9.790 -6.036 1.00 90.50 101 GLU A O 1
ATOM 826 N N . ARG A 1 102 ? -6.775 8.983 -6.214 1.00 89.38 102 ARG A N 1
ATOM 827 C CA . ARG A 1 102 ? -7.168 9.414 -4.862 1.00 89.38 102 ARG A CA 1
ATOM 828 C C . ARG A 1 102 ? -6.340 8.737 -3.777 1.00 89.38 102 ARG A C 1
ATOM 830 O O . ARG A 1 102 ? -6.081 9.346 -2.750 1.00 89.38 102 ARG A O 1
ATOM 837 N N . LEU A 1 103 ? -5.954 7.475 -3.980 1.00 89.25 103 LEU A N 1
ATOM 838 C CA . LEU A 1 103 ? -5.130 6.723 -3.032 1.00 89.25 103 LEU A CA 1
ATOM 839 C C . LEU A 1 103 ? -3.681 7.227 -3.010 1.00 89.25 103 LEU A C 1
ATOM 841 O O . LEU A 1 103 ? -2.965 6.968 -2.042 1.00 89.25 103 LEU A O 1
ATOM 845 N N . SER A 1 104 ? -3.249 7.908 -4.068 1.00 90.69 104 SER A N 1
ATOM 846 C CA . SER A 1 104 ? -1.882 8.368 -4.227 1.00 90.69 104 SER A CA 1
ATOM 847 C C . SER A 1 104 ? -1.528 9.464 -3.229 1.00 90.69 104 SER A C 1
ATOM 849 O O . SER A 1 104 ? -2.328 10.345 -2.922 1.00 90.69 104 SER A O 1
ATOM 851 N N . TYR A 1 105 ? -0.278 9.466 -2.774 1.00 87.88 105 TYR A N 1
ATOM 852 C CA . TYR A 1 105 ? 0.268 10.603 -2.034 1.00 87.88 105 TYR A CA 1
ATOM 853 C C . TYR A 1 105 ? 0.226 11.903 -2.861 1.00 87.8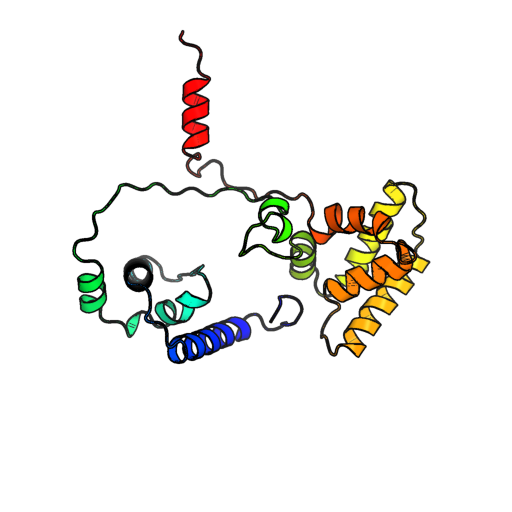8 105 TYR A C 1
ATOM 855 O O . TYR A 1 105 ? -0.022 12.980 -2.317 1.00 87.88 105 TYR A O 1
ATOM 863 N N . SER A 1 106 ? 0.398 11.807 -4.186 1.00 87.19 106 SER A N 1
ATOM 864 C CA . SER A 1 106 ? 0.405 12.964 -5.093 1.00 87.19 106 SER A CA 1
ATOM 865 C C . SER A 1 106 ? -0.925 13.724 -5.146 1.00 87.19 106 SER A C 1
ATOM 867 O O . SER A 1 106 ? -0.927 14.896 -5.507 1.00 87.19 106 SER A O 1
ATOM 869 N N . SER A 1 107 ? -2.043 13.121 -4.722 1.00 87.12 107 SER A N 1
ATOM 870 C CA . SER A 1 107 ? -3.337 13.813 -4.640 1.00 87.12 107 SER A CA 1
ATOM 871 C C . SER A 1 107 ? -3.477 14.706 -3.398 1.00 87.12 107 SER A C 1
ATOM 873 O O . SER A 1 107 ? -4.564 15.218 -3.127 1.00 87.12 107 SER A O 1
ATOM 875 N N . GLY A 1 108 ? -2.428 14.823 -2.577 1.00 88.12 108 GLY A N 1
ATOM 876 C CA . GLY A 1 108 ? -2.462 15.519 -1.289 1.00 88.12 108 GLY A CA 1
ATOM 877 C C . GLY A 1 108 ? -3.026 14.678 -0.139 1.00 88.12 108 GLY A C 1
ATOM 878 O O . GLY A 1 108 ? -3.223 15.193 0.964 1.00 88.12 108 GLY A O 1
ATOM 879 N N . TYR A 1 109 ? -3.283 13.381 -0.352 1.00 86.56 109 TYR A N 1
ATOM 880 C CA . TYR A 1 109 ? -3.669 12.487 0.735 1.00 86.56 109 TYR A CA 1
ATOM 881 C C . TYR A 1 109 ? -2.437 12.164 1.589 1.00 86.56 109 TYR A C 1
ATOM 883 O O . TYR A 1 109 ? -1.562 11.410 1.180 1.00 86.56 109 TYR A O 1
ATOM 891 N N . GLY A 1 110 ? -2.360 12.720 2.803 1.00 83.06 110 GLY A N 1
ATOM 892 C CA . GLY A 1 110 ? -1.172 12.592 3.664 1.00 83.06 110 GLY A CA 1
ATOM 893 C C . GLY A 1 110 ? -0.834 11.166 4.127 1.00 83.06 110 GLY A C 1
ATOM 894 O O . GLY A 1 110 ? 0.275 10.926 4.587 1.00 83.06 110 GLY A O 1
ATOM 895 N N . ALA A 1 111 ? -1.768 10.218 3.999 1.00 82.75 111 ALA A N 1
ATOM 896 C CA . ALA A 1 111 ? -1.527 8.783 4.196 1.00 82.75 111 ALA A CA 1
ATOM 897 C C . ALA A 1 111 ? -1.541 8.004 2.867 1.00 82.75 111 ALA A C 1
ATOM 899 O O . ALA A 1 111 ? -1.729 6.787 2.851 1.00 82.75 111 ALA A O 1
ATOM 900 N N . GLY A 1 112 ? -1.408 8.725 1.756 1.00 87.62 112 GLY A N 1
ATOM 901 C CA . GLY A 1 112 ? -1.442 8.186 0.415 1.00 87.62 112 GLY A CA 1
ATOM 902 C C . GLY A 1 112 ? -0.217 7.349 0.094 1.00 87.62 112 GLY A C 1
ATOM 903 O O . GLY A 1 112 ? 0.846 7.450 0.706 1.00 87.62 112 GLY A O 1
ATOM 904 N N . VAL A 1 113 ? -0.406 6.482 -0.883 1.00 89.44 113 VAL A N 1
ATOM 905 C CA . VAL A 1 113 ? 0.575 5.509 -1.339 1.00 89.44 113 VAL A CA 1
ATOM 906 C C . VAL A 1 113 ? 1.378 6.130 -2.479 1.00 89.44 113 VAL A C 1
ATOM 908 O O . VAL A 1 113 ? 0.795 6.731 -3.372 1.00 89.44 113 VAL A O 1
ATOM 911 N N . LEU A 1 114 ? 2.705 5.993 -2.480 1.00 89.94 114 LEU A N 1
ATOM 912 C CA . LEU A 1 114 ? 3.549 6.615 -3.513 1.00 89.94 114 LEU A CA 1
ATOM 913 C C . LEU A 1 114 ? 3.257 6.078 -4.920 1.00 89.94 114 LEU A C 1
ATOM 915 O O . LEU A 1 114 ? 3.222 6.839 -5.882 1.00 89.94 114 LEU A O 1
ATOM 919 N N . SER A 1 115 ? 3.048 4.765 -5.041 1.00 93.31 115 SER A N 1
ATOM 920 C CA . SER A 1 115 ? 2.972 4.096 -6.344 1.00 93.31 115 SER A CA 1
ATOM 921 C C . SER A 1 115 ? 1.924 2.974 -6.355 1.00 93.31 115 SER A C 1
ATOM 923 O O . SER A 1 115 ? 2.276 1.790 -6.354 1.00 93.31 115 SER A O 1
ATOM 925 N N . PRO A 1 116 ? 0.618 3.310 -6.316 1.00 93.88 116 PRO A N 1
ATOM 926 C CA . PRO A 1 116 ? -0.465 2.330 -6.216 1.00 93.88 116 PRO A CA 1
ATOM 927 C C . PRO A 1 116 ? -0.418 1.221 -7.278 1.00 93.88 116 PRO A C 1
ATOM 929 O O . PRO A 1 116 ? -0.541 0.038 -6.941 1.00 93.88 116 PRO A O 1
ATOM 932 N N . ALA A 1 117 ? -0.217 1.575 -8.552 1.00 94.88 117 ALA A N 1
ATOM 933 C CA . ALA A 1 117 ? -0.188 0.603 -9.642 1.00 94.88 117 ALA A CA 1
ATOM 934 C C . ALA A 1 117 ? 1.038 -0.315 -9.570 1.00 94.88 117 ALA A C 1
ATOM 936 O O . ALA A 1 117 ? 0.907 -1.530 -9.763 1.00 94.88 117 ALA A O 1
ATOM 937 N N . TRP A 1 118 ? 2.202 0.245 -9.230 1.00 94.06 118 TRP A N 1
ATOM 938 C CA . TRP A 1 118 ? 3.421 -0.526 -8.998 1.00 94.06 118 TRP A CA 1
ATOM 939 C C . TRP A 1 118 ? 3.233 -1.540 -7.869 1.00 94.06 118 TRP A C 1
ATOM 941 O O . TRP A 1 118 ? 3.424 -2.738 -8.082 1.00 94.06 118 TRP A O 1
ATOM 951 N N . TYR A 1 119 ? 2.771 -1.104 -6.693 1.00 93.00 119 TYR A N 1
ATOM 952 C CA . TYR A 1 119 ? 2.622 -2.007 -5.552 1.00 93.00 119 TYR A CA 1
ATOM 953 C C . TYR A 1 119 ? 1.587 -3.104 -5.799 1.00 93.00 119 TYR A C 1
ATOM 955 O O . TYR A 1 119 ? 1.786 -4.237 -5.362 1.00 93.00 119 TYR A O 1
ATOM 963 N N . LYS A 1 120 ? 0.519 -2.829 -6.562 1.00 92.38 120 LYS A N 1
ATOM 964 C CA . LYS A 1 120 ? -0.421 -3.875 -6.995 1.00 92.38 120 LYS A CA 1
ATOM 965 C C . LYS A 1 120 ? 0.274 -4.947 -7.840 1.00 92.38 120 LYS A C 1
ATOM 967 O O . LYS A 1 120 ? 0.005 -6.140 -7.675 1.00 92.38 120 LYS A O 1
ATOM 972 N N . MET A 1 121 ? 1.142 -4.531 -8.761 1.00 92.81 121 MET A N 1
ATOM 973 C CA . MET A 1 121 ? 1.883 -5.443 -9.633 1.00 92.81 121 MET A CA 1
ATOM 974 C C . MET A 1 121 ? 2.907 -6.253 -8.845 1.00 92.81 121 MET A C 1
ATOM 976 O O . MET A 1 121 ? 2.969 -7.469 -9.006 1.00 92.81 121 MET A O 1
ATOM 980 N N . LEU A 1 122 ? 3.635 -5.598 -7.943 1.00 92.62 122 LEU A N 1
ATOM 981 C CA . LEU A 1 122 ? 4.576 -6.237 -7.033 1.00 92.62 122 LEU A CA 1
ATOM 982 C C . LEU A 1 122 ? 3.884 -7.274 -6.141 1.00 92.62 122 LEU A C 1
ATOM 984 O O . LEU A 1 122 ? 4.358 -8.402 -6.040 1.00 92.62 122 LEU A O 1
ATOM 988 N N . PHE A 1 123 ? 2.726 -6.935 -5.566 1.00 90.25 123 PHE A N 1
ATOM 989 C CA . PHE A 1 123 ? 1.917 -7.865 -4.774 1.00 90.25 123 PHE A CA 1
ATOM 990 C C . PHE A 1 123 ? 1.483 -9.089 -5.592 1.00 90.25 123 PHE A C 1
ATOM 992 O O . PHE A 1 123 ? 1.529 -10.214 -5.106 1.00 90.25 123 PHE A O 1
ATOM 999 N N . SER A 1 124 ? 1.073 -8.881 -6.845 1.00 91.69 124 SER A N 1
ATOM 1000 C CA . SER A 1 124 ? 0.501 -9.946 -7.680 1.00 91.69 124 SER A CA 1
ATOM 1001 C C . SER A 1 124 ? 1.557 -10.814 -8.373 1.00 91.69 124 SER A C 1
ATOM 1003 O O . SER A 1 124 ? 1.287 -11.968 -8.701 1.00 91.69 124 SER A O 1
ATOM 1005 N N . ASN A 1 125 ? 2.740 -10.264 -8.662 1.00 91.88 125 ASN A N 1
ATOM 1006 C CA . ASN A 1 125 ? 3.719 -10.871 -9.568 1.00 91.88 125 ASN A CA 1
ATOM 1007 C C . ASN A 1 125 ? 5.179 -10.653 -9.132 1.00 91.88 125 ASN A C 1
ATOM 1009 O O . ASN A 1 125 ? 6.035 -10.470 -9.995 1.00 91.88 125 ASN A O 1
ATOM 1013 N N . ARG A 1 126 ? 5.475 -10.702 -7.825 1.00 90.62 126 ARG A N 1
ATOM 1014 C CA . ARG A 1 126 ? 6.796 -10.375 -7.243 1.00 90.62 126 ARG A CA 1
ATOM 1015 C C . ARG A 1 126 ? 7.994 -10.940 -8.014 1.00 90.62 126 ARG A C 1
ATOM 1017 O O . ARG A 1 126 ? 8.891 -10.183 -8.353 1.00 90.62 126 ARG A O 1
ATOM 1024 N N . LYS A 1 127 ? 7.980 -12.239 -8.336 1.00 90.94 127 LYS A N 1
ATOM 1025 C CA . LYS A 1 127 ? 9.116 -12.939 -8.967 1.00 90.94 127 LYS A CA 1
ATOM 1026 C C . LYS A 1 127 ? 9.568 -12.320 -10.296 1.00 90.94 127 LYS A C 1
ATOM 1028 O O . LYS A 1 127 ? 10.761 -12.197 -10.525 1.00 90.94 127 LYS A O 1
ATOM 1033 N N . ASP A 1 128 ? 8.624 -11.919 -11.148 1.00 94.44 128 ASP A N 1
ATOM 1034 C CA . ASP A 1 128 ? 8.925 -11.406 -12.494 1.00 94.44 128 ASP A CA 1
ATOM 1035 C C . ASP A 1 128 ? 8.569 -9.915 -12.627 1.00 94.44 128 ASP A C 1
ATOM 1037 O O . ASP A 1 128 ? 8.384 -9.412 -13.739 1.00 94.44 128 ASP A O 1
ATOM 1041 N N . VAL A 1 129 ? 8.368 -9.212 -11.506 1.00 95.06 129 VAL A N 1
ATOM 1042 C CA . VAL A 1 129 ? 7.763 -7.870 -11.496 1.00 95.06 129 VAL A CA 1
ATOM 1043 C C . VAL A 1 129 ? 8.577 -6.871 -12.319 1.00 95.06 129 VAL A C 1
ATOM 1045 O O . VAL A 1 129 ? 7.990 -6.102 -13.077 1.00 95.06 129 VAL A O 1
ATOM 1048 N N . VAL A 1 130 ? 9.910 -6.941 -12.239 1.00 96.62 130 VAL A N 1
ATOM 1049 C CA . VAL A 1 130 ? 10.838 -6.041 -12.937 1.00 96.62 130 VAL A CA 1
ATOM 1050 C C . VAL A 1 130 ? 10.647 -6.162 -14.449 1.00 96.62 130 VAL A C 1
ATOM 1052 O O . VAL A 1 130 ? 10.315 -5.188 -15.126 1.00 96.62 130 VAL A O 1
ATOM 1055 N N . ILE A 1 131 ? 10.728 -7.387 -14.976 1.00 97.62 131 ILE A N 1
ATOM 1056 C CA . ILE A 1 131 ? 10.543 -7.678 -16.404 1.00 97.62 131 ILE A CA 1
ATOM 1057 C C . ILE A 1 131 ? 9.133 -7.288 -16.861 1.00 97.62 131 ILE A C 1
ATOM 1059 O O . ILE A 1 131 ? 8.961 -6.675 -17.919 1.00 97.62 131 ILE A O 1
ATOM 1063 N N . ARG A 1 132 ? 8.103 -7.623 -16.073 1.00 97.50 132 ARG A N 1
ATOM 1064 C CA . ARG A 1 132 ? 6.702 -7.320 -16.410 1.00 97.50 132 ARG A CA 1
ATOM 1065 C C . ARG A 1 132 ? 6.448 -5.823 -16.489 1.00 97.50 132 ARG A C 1
ATOM 1067 O O . ARG A 1 132 ? 5.746 -5.385 -17.402 1.00 97.50 132 ARG A O 1
ATOM 1074 N N . TRP A 1 133 ? 7.001 -5.055 -15.560 1.00 97.81 133 TRP A N 1
ATOM 1075 C CA . TRP A 1 133 ? 6.832 -3.611 -15.540 1.00 97.81 133 TRP A CA 1
ATOM 1076 C C . TRP A 1 133 ? 7.605 -2.946 -16.683 1.00 97.81 133 TRP A C 1
ATOM 1078 O O . TRP A 1 133 ? 6.990 -2.203 -17.442 1.00 97.81 133 TRP A O 1
ATOM 1088 N N . MET A 1 134 ? 8.872 -3.310 -16.930 1.00 98.25 134 MET A N 1
ATOM 1089 C CA . MET A 1 134 ? 9.638 -2.782 -18.077 1.00 98.25 134 MET A CA 1
ATOM 1090 C C . MET A 1 134 ? 8.993 -3.134 -19.425 1.00 98.25 134 MET A C 1
ATOM 1092 O O . MET A 1 134 ? 8.944 -2.319 -20.344 1.00 98.25 134 MET A O 1
ATOM 1096 N N . THR A 1 135 ? 8.399 -4.325 -19.536 1.00 98.19 135 THR A N 1
ATOM 1097 C CA . THR A 1 135 ? 7.614 -4.705 -20.720 1.00 98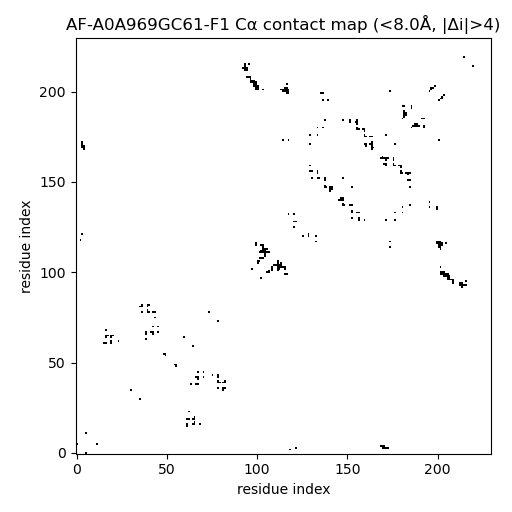.19 135 THR A CA 1
ATOM 1098 C C . THR A 1 135 ? 6.368 -3.833 -20.880 1.00 98.19 135 THR A C 1
ATOM 1100 O O . THR A 1 135 ? 5.983 -3.508 -22.003 1.00 98.19 135 THR A O 1
ATOM 1103 N N . LYS A 1 136 ? 5.708 -3.455 -19.777 1.00 97.62 136 LYS A N 1
ATOM 1104 C CA . LYS A 1 136 ? 4.565 -2.535 -19.815 1.00 97.62 136 LYS A CA 1
ATOM 1105 C C . LYS A 1 136 ? 4.980 -1.119 -20.200 1.00 97.62 136 LYS A C 1
ATOM 1107 O O . LYS A 1 136 ? 4.255 -0.518 -20.982 1.00 97.62 136 LYS A O 1
ATOM 1112 N N . VAL A 1 137 ? 6.127 -0.633 -19.725 1.00 97.94 137 VAL A N 1
ATOM 1113 C CA . VAL A 1 137 ? 6.698 0.655 -20.153 1.00 97.94 137 VAL A CA 1
ATOM 1114 C C . VAL A 1 137 ? 6.932 0.654 -21.659 1.00 97.94 137 VAL A C 1
ATOM 1116 O O . VAL A 1 137 ? 6.385 1.497 -22.360 1.00 97.94 137 VAL A O 1
ATOM 1119 N N . ALA A 1 138 ? 7.638 -0.350 -22.182 1.00 97.94 138 ALA A N 1
ATOM 1120 C CA . ALA A 1 138 ? 7.893 -0.443 -23.617 1.00 97.94 138 ALA A CA 1
ATOM 1121 C C . ALA A 1 138 ? 6.601 -0.507 -24.448 1.00 97.94 138 ALA A C 1
ATOM 1123 O O . ALA A 1 138 ? 6.509 0.111 -25.502 1.00 97.94 138 ALA A O 1
ATOM 1124 N N . LYS A 1 139 ? 5.581 -1.239 -23.979 1.00 97.88 139 LYS A N 1
ATOM 1125 C CA . LYS A 1 139 ? 4.268 -1.283 -24.644 1.00 97.88 139 LYS A CA 1
ATOM 1126 C C . LYS A 1 139 ? 3.549 0.062 -24.611 1.00 97.88 139 LYS A C 1
ATOM 1128 O O . LYS A 1 139 ? 2.951 0.425 -25.613 1.00 97.88 139 LYS A O 1
ATOM 1133 N N . LEU A 1 140 ? 3.591 0.765 -23.480 1.00 97.19 140 LEU A N 1
ATOM 1134 C CA . LEU A 1 140 ? 2.997 2.092 -23.347 1.00 97.19 140 LEU A CA 1
ATOM 1135 C C . LEU A 1 140 ? 3.633 3.063 -24.343 1.00 97.19 140 LEU A C 1
ATOM 1137 O O . LEU A 1 140 ? 2.917 3.680 -25.113 1.00 97.19 140 LEU A O 1
ATOM 1141 N N . LEU A 1 141 ? 4.962 3.121 -24.384 1.00 95.56 141 LEU A N 1
ATOM 1142 C CA . LEU A 1 141 ? 5.690 4.018 -25.280 1.00 95.56 141 LEU A CA 1
ATOM 1143 C C . LEU A 1 141 ? 5.434 3.705 -26.757 1.00 95.56 141 LEU A C 1
ATOM 1145 O O . LEU A 1 141 ? 5.145 4.611 -27.527 1.00 95.56 141 LEU A O 1
ATOM 1149 N N . ARG A 1 142 ? 5.433 2.424 -27.146 1.00 96.38 142 ARG A N 1
ATOM 1150 C CA . ARG A 1 142 ? 5.098 2.027 -28.526 1.00 96.38 142 ARG A CA 1
ATOM 1151 C C . ARG A 1 142 ? 3.674 2.400 -28.931 1.00 96.38 142 ARG A C 1
ATOM 1153 O O . ARG A 1 142 ? 3.445 2.656 -30.104 1.00 96.38 142 ARG A O 1
ATOM 1160 N N . ASN A 1 143 ? 2.723 2.387 -27.995 1.00 96.50 143 ASN A N 1
ATOM 1161 C CA . ASN A 1 143 ? 1.350 2.813 -28.277 1.00 96.50 143 ASN A CA 1
ATOM 1162 C C . ASN A 1 143 ? 1.242 4.329 -28.501 1.00 96.50 143 ASN A C 1
ATOM 1164 O O . ASN A 1 143 ? 0.273 4.768 -29.106 1.00 96.50 143 ASN A O 1
ATOM 1168 N N . GLU A 1 144 ? 2.225 5.096 -28.032 1.00 94.19 144 GLU A N 1
ATOM 1169 C CA . GLU A 1 144 ? 2.384 6.533 -28.287 1.00 94.19 144 GLU A CA 1
ATOM 1170 C C . GLU A 1 144 ? 3.393 6.800 -29.421 1.00 94.19 144 GLU A C 1
ATOM 1172 O O . GLU A 1 144 ? 4.000 7.866 -29.483 1.00 94.19 144 GLU A O 1
ATOM 1177 N N . ASP A 1 145 ? 3.625 5.809 -30.290 1.00 93.12 145 ASP A N 1
ATOM 1178 C CA . ASP A 1 145 ? 4.541 5.878 -31.435 1.00 93.12 145 ASP A CA 1
ATOM 1179 C C . ASP A 1 145 ? 6.017 6.183 -31.079 1.00 93.12 145 ASP A C 1
ATOM 1181 O O . ASP A 1 145 ? 6.794 6.644 -31.918 1.00 93.12 145 ASP A O 1
ATOM 1185 N N . LEU A 1 146 ? 6.445 5.875 -29.847 1.00 91.38 146 LEU A N 1
ATOM 1186 C CA . LEU A 1 146 ? 7.839 5.984 -29.400 1.00 91.38 146 LEU A CA 1
ATOM 1187 C C . LEU A 1 146 ? 8.585 4.644 -29.528 1.00 91.38 146 LEU A C 1
ATOM 1189 O O . LEU A 1 146 ? 8.044 3.573 -29.225 1.00 91.38 146 LEU A O 1
ATOM 1193 N N . ASP A 1 147 ? 9.859 4.688 -29.938 1.00 91.19 147 ASP A N 1
ATOM 1194 C CA . ASP A 1 147 ? 10.679 3.477 -30.040 1.00 91.19 147 ASP A CA 1
ATOM 1195 C C . ASP A 1 147 ? 11.039 2.935 -28.651 1.00 91.19 147 ASP A C 1
ATOM 1197 O O . ASP A 1 147 ? 11.559 3.628 -27.782 1.00 91.19 147 ASP A O 1
ATOM 1201 N N . ALA A 1 148 ? 10.762 1.652 -28.454 1.00 96.12 148 ALA A N 1
ATOM 1202 C CA . ALA A 1 148 ? 11.065 0.941 -27.226 1.00 96.12 148 ALA A CA 1
ATOM 1203 C C . ALA A 1 148 ? 11.235 -0.549 -27.524 1.00 96.12 148 ALA A C 1
ATOM 1205 O O . ALA A 1 148 ? 10.438 -1.376 -27.087 1.00 96.12 148 ALA A O 1
ATOM 1206 N N . SER A 1 149 ? 12.225 -0.916 -28.339 1.00 96.56 149 SER A N 1
ATOM 1207 C CA . SER A 1 149 ? 12.568 -2.307 -28.696 1.00 96.56 149 SER A CA 1
ATOM 1208 C C . SER A 1 149 ? 12.785 -3.271 -27.503 1.00 96.56 149 SER A C 1
ATOM 1210 O O . SER A 1 149 ? 12.869 -2.878 -26.340 1.00 96.56 149 SER A O 1
ATOM 1212 N N . SER A 1 150 ? 12.895 -4.576 -27.778 1.00 97.00 150 SER A N 1
ATOM 1213 C CA . SER A 1 150 ? 13.239 -5.577 -26.752 1.00 97.00 150 SER A CA 1
ATOM 1214 C C . SER A 1 150 ? 14.633 -5.376 -26.152 1.00 97.00 150 SER A C 1
ATOM 1216 O O . SER A 1 150 ? 14.844 -5.762 -25.006 1.00 97.00 150 SER A O 1
ATOM 1218 N N . ALA A 1 151 ? 15.561 -4.756 -26.891 1.00 97.69 151 ALA A N 1
ATOM 1219 C CA . ALA A 1 151 ? 16.882 -4.415 -26.369 1.00 97.69 151 ALA A CA 1
ATOM 1220 C C . ALA A 1 151 ? 16.772 -3.396 -25.225 1.00 97.69 151 ALA A C 1
ATOM 1222 O O . ALA A 1 151 ? 17.370 -3.607 -24.175 1.00 97.69 151 ALA A O 1
ATOM 1223 N N . HIS A 1 152 ? 15.916 -2.375 -25.370 1.00 98.19 152 HIS A N 1
ATOM 1224 C CA . HIS A 1 152 ? 15.636 -1.422 -24.291 1.00 98.19 152 HIS A CA 1
ATOM 1225 C C . HIS A 1 152 ? 15.092 -2.119 -23.038 1.00 98.19 152 HIS A C 1
ATOM 1227 O O . HIS A 1 152 ? 15.525 -1.822 -21.933 1.00 98.19 152 HIS A O 1
ATOM 1233 N N . ILE A 1 153 ? 14.189 -3.095 -23.193 1.00 98.56 153 ILE A N 1
ATOM 1234 C CA . ILE A 1 153 ? 13.662 -3.854 -22.047 1.00 98.56 153 ILE A CA 1
ATOM 1235 C C . ILE A 1 153 ? 14.791 -4.598 -21.323 1.00 98.56 153 ILE A C 1
ATOM 1237 O O . ILE A 1 153 ? 14.871 -4.526 -20.100 1.00 98.56 153 ILE A O 1
ATOM 1241 N N . ILE A 1 154 ? 15.656 -5.303 -22.059 1.00 98.50 154 ILE A N 1
ATOM 1242 C CA . ILE A 1 154 ? 16.768 -6.071 -21.476 1.00 98.50 154 ILE A CA 1
ATOM 1243 C C . ILE A 1 154 ? 17.716 -5.147 -20.704 1.00 98.50 154 ILE A C 1
ATOM 1245 O O . ILE A 1 154 ? 18.059 -5.449 -19.562 1.00 98.50 154 ILE A O 1
ATOM 1249 N N . GLU A 1 155 ? 18.098 -4.014 -21.293 1.00 98.56 155 GLU A N 1
ATOM 1250 C CA . GLU A 1 155 ? 19.010 -3.063 -20.651 1.00 98.56 155 GLU A CA 1
ATOM 1251 C C . GLU A 1 155 ? 18.368 -2.347 -19.457 1.00 98.56 155 GLU A C 1
ATOM 1253 O O . GLU A 1 155 ? 19.010 -2.196 -18.419 1.00 98.56 155 GLU A O 1
ATOM 1258 N N . ALA A 1 156 ? 17.083 -1.992 -19.532 1.00 98.50 156 ALA A N 1
ATOM 1259 C CA . ALA A 1 156 ? 16.364 -1.396 -18.408 1.00 98.50 156 ALA A CA 1
ATOM 1260 C C . ALA A 1 156 ? 16.239 -2.365 -17.222 1.00 98.50 156 ALA A C 1
ATOM 1262 O O . ALA A 1 156 ? 16.430 -1.961 -16.077 1.00 98.50 156 ALA A O 1
ATOM 1263 N N . VAL A 1 157 ? 15.967 -3.651 -17.481 1.00 98.56 157 VAL A N 1
ATOM 1264 C CA . VAL A 1 157 ? 15.946 -4.689 -16.434 1.00 98.56 157 VAL A CA 1
ATOM 1265 C C . VAL A 1 157 ? 17.326 -4.823 -15.791 1.00 98.56 157 VAL A C 1
ATOM 1267 O O . VAL A 1 157 ? 17.435 -4.730 -14.570 1.00 98.56 157 VAL A O 1
ATOM 1270 N N . ARG A 1 158 ? 18.386 -4.960 -16.600 1.00 98.50 158 ARG A N 1
ATOM 1271 C CA . ARG A 1 158 ? 19.769 -5.057 -16.103 1.00 98.50 158 ARG A CA 1
ATOM 1272 C C . ARG A 1 158 ? 20.157 -3.855 -15.249 1.00 98.50 158 ARG A C 1
ATOM 1274 O O . ARG A 1 158 ? 20.762 -4.030 -14.192 1.00 98.50 158 ARG A O 1
ATOM 1281 N N . LEU A 1 159 ? 19.808 -2.646 -15.688 1.00 98.62 159 LEU A N 1
ATOM 1282 C CA . LEU A 1 159 ? 20.094 -1.420 -14.952 1.00 98.62 159 LEU A CA 1
ATOM 1283 C C . LEU A 1 159 ? 19.333 -1.378 -13.620 1.00 98.62 159 LEU A C 1
ATOM 1285 O O . LEU A 1 159 ? 19.951 -1.144 -12.585 1.00 98.62 159 LEU A O 1
ATOM 1289 N N . ALA A 1 160 ? 18.030 -1.672 -13.617 1.00 98.38 160 ALA A N 1
ATOM 1290 C CA . ALA A 1 160 ? 17.221 -1.685 -12.397 1.00 98.38 160 ALA A CA 1
ATOM 1291 C C . ALA A 1 160 ? 17.718 -2.719 -11.370 1.00 98.38 160 ALA A C 1
ATOM 1293 O O . ALA A 1 160 ? 17.756 -2.441 -10.169 1.00 98.38 160 ALA A O 1
ATOM 1294 N N . GLU A 1 161 ? 18.112 -3.912 -11.820 1.00 97.62 161 GLU A N 1
ATOM 1295 C CA . GLU A 1 161 ? 18.674 -4.958 -10.955 1.00 97.62 161 GLU A CA 1
ATOM 1296 C C . GLU A 1 161 ? 20.055 -4.557 -10.424 1.00 97.62 161 GLU A C 1
ATOM 1298 O O . GLU A 1 161 ? 20.337 -4.722 -9.238 1.00 97.62 161 GLU A O 1
ATOM 1303 N N . THR A 1 162 ? 20.895 -3.949 -11.266 1.00 98.31 162 THR A N 1
ATOM 1304 C CA . THR A 1 162 ? 22.210 -3.439 -10.851 1.00 98.31 162 THR A CA 1
ATOM 1305 C C . THR A 1 162 ? 22.070 -2.348 -9.790 1.00 98.31 162 THR A C 1
ATOM 1307 O O . THR A 1 162 ? 22.772 -2.382 -8.780 1.00 98.31 162 THR A O 1
ATOM 1310 N N . LEU A 1 163 ? 21.137 -1.407 -9.969 1.00 98.19 163 LEU A N 1
ATOM 1311 C CA . LEU A 1 163 ? 20.851 -0.370 -8.976 1.00 98.19 163 LEU A CA 1
ATOM 1312 C C . LEU A 1 163 ? 20.370 -0.975 -7.653 1.00 98.19 163 LEU A C 1
ATOM 1314 O O . LEU A 1 163 ? 20.833 -0.555 -6.594 1.00 98.19 163 LEU A O 1
ATOM 1318 N N . ALA A 1 164 ? 19.500 -1.989 -7.703 1.00 96.00 164 ALA A N 1
ATOM 1319 C CA . ALA A 1 164 ? 19.036 -2.686 -6.507 1.00 96.00 164 ALA A CA 1
ATOM 1320 C C . ALA A 1 164 ? 20.200 -3.345 -5.751 1.00 96.00 164 ALA A C 1
ATOM 1322 O O . ALA A 1 164 ? 20.322 -3.162 -4.540 1.00 96.00 164 ALA A O 1
ATOM 1323 N N . VAL A 1 165 ? 21.102 -4.030 -6.465 1.00 96.69 165 VAL A N 1
ATOM 1324 C CA . VAL A 1 165 ? 22.306 -4.645 -5.880 1.00 96.69 165 VAL A CA 1
ATOM 1325 C C . VAL A 1 165 ? 23.213 -3.592 -5.243 1.00 96.69 165 VAL A C 1
ATOM 1327 O O . VAL A 1 165 ? 23.612 -3.753 -4.091 1.00 96.69 165 VAL A O 1
ATOM 1330 N N . LEU A 1 166 ? 23.499 -2.490 -5.945 1.00 97.75 166 LEU A N 1
ATOM 1331 C CA . LEU A 1 166 ? 24.328 -1.398 -5.417 1.00 97.75 166 LEU A CA 1
ATOM 1332 C C . LEU A 1 166 ? 23.722 -0.752 -4.163 1.00 97.75 166 LEU A C 1
ATOM 1334 O O . LEU A 1 166 ? 24.455 -0.293 -3.289 1.00 97.75 166 LEU A O 1
ATOM 1338 N N . ARG A 1 167 ? 22.390 -0.731 -4.063 1.00 95.88 167 ARG A N 1
ATOM 1339 C CA . ARG A 1 167 ? 21.639 -0.180 -2.925 1.00 95.88 167 ARG A CA 1
ATOM 1340 C C . ARG A 1 167 ? 21.365 -1.211 -1.825 1.00 95.88 167 ARG A C 1
ATOM 1342 O O . ARG A 1 167 ? 20.736 -0.868 -0.827 1.00 95.88 167 ARG A O 1
ATOM 1349 N N . GLY A 1 168 ? 21.821 -2.455 -1.987 1.00 93.38 168 GLY A N 1
ATOM 1350 C CA . GLY A 1 168 ? 21.584 -3.536 -1.028 1.00 93.38 168 GLY A CA 1
ATOM 1351 C C . GLY A 1 168 ? 20.104 -3.899 -0.873 1.00 93.38 168 GLY A C 1
ATOM 1352 O O . GLY A 1 168 ? 19.673 -4.281 0.215 1.00 93.38 168 GLY A O 1
ATOM 1353 N N . LEU A 1 169 ? 19.309 -3.733 -1.931 1.00 91.25 169 LEU A N 1
ATOM 1354 C CA . LEU A 1 169 ? 17.878 -4.014 -1.925 1.00 91.25 169 LEU A CA 1
ATOM 1355 C C . LEU A 1 169 ? 17.600 -5.457 -2.369 1.00 91.25 169 LEU A C 1
ATOM 1357 O O . LEU A 1 169 ? 18.259 -5.957 -3.280 1.00 91.25 169 LEU A O 1
ATOM 1361 N N . PRO A 1 170 ? 16.595 -6.128 -1.774 1.00 88.69 170 PRO A N 1
ATOM 1362 C CA . PRO A 1 170 ? 16.238 -7.497 -2.151 1.00 88.69 170 PRO A CA 1
ATOM 1363 C C . PRO A 1 170 ? 15.556 -7.576 -3.524 1.00 88.69 170 PRO A C 1
ATOM 1365 O O . PRO A 1 170 ? 15.549 -8.626 -4.158 1.00 88.69 170 PRO A O 1
ATOM 1368 N N . ILE A 1 171 ? 14.954 -6.474 -3.969 1.00 90.69 171 ILE A N 1
ATOM 1369 C CA . ILE A 1 171 ? 14.290 -6.336 -5.262 1.00 90.69 171 ILE A CA 1
ATOM 1370 C C . ILE A 1 171 ? 14.404 -4.883 -5.721 1.00 90.69 171 ILE A C 1
ATOM 1372 O O . ILE A 1 171 ? 14.449 -3.982 -4.880 1.00 90.69 171 ILE A O 1
ATOM 1376 N N . SER A 1 172 ? 14.413 -4.651 -7.033 1.00 94.81 172 SER A N 1
ATOM 1377 C CA . SER A 1 172 ? 14.283 -3.307 -7.600 1.00 94.81 172 SER A CA 1
ATOM 1378 C C . SER A 1 172 ? 12.947 -2.701 -7.171 1.00 94.81 172 SER A C 1
ATOM 1380 O O . SER A 1 172 ? 11.881 -3.184 -7.562 1.00 94.81 172 SER A O 1
ATOM 1382 N N . GLY A 1 173 ? 13.009 -1.681 -6.320 1.00 93.69 173 GLY A N 1
ATOM 1383 C CA . GLY A 1 173 ? 11.866 -0.882 -5.915 1.00 93.69 173 GLY A CA 1
ATOM 1384 C C . GLY A 1 173 ? 11.548 0.185 -6.953 1.00 93.69 173 GLY A C 1
ATOM 1385 O O . GLY A 1 173 ? 12.227 0.326 -7.970 1.00 93.69 173 GLY A O 1
ATOM 1386 N N . ILE A 1 174 ? 10.500 0.966 -6.702 1.00 94.06 174 ILE A N 1
ATOM 1387 C CA . ILE A 1 174 ? 10.015 1.935 -7.686 1.00 94.06 174 ILE A CA 1
ATOM 1388 C C . ILE A 1 174 ? 11.061 2.987 -8.067 1.00 94.06 174 ILE A C 1
ATOM 1390 O O . ILE A 1 174 ? 11.069 3.427 -9.208 1.00 94.06 174 ILE A O 1
ATOM 1394 N N . ALA A 1 175 ? 11.968 3.347 -7.155 1.00 94.69 175 ALA A N 1
ATOM 1395 C CA . ALA A 1 175 ? 13.052 4.282 -7.446 1.00 94.69 175 ALA A CA 1
ATOM 1396 C C . ALA A 1 175 ? 14.029 3.713 -8.488 1.00 94.69 175 ALA A C 1
ATOM 1398 O O . ALA A 1 175 ? 14.370 4.396 -9.448 1.00 94.69 175 ALA A O 1
ATOM 1399 N N . GLU A 1 176 ? 14.425 2.444 -8.351 1.00 96.94 176 GLU A N 1
ATOM 1400 C CA . GLU A 1 176 ? 15.302 1.779 -9.323 1.00 96.94 176 GLU A CA 1
ATOM 1401 C C . GLU A 1 176 ? 14.602 1.597 -10.674 1.00 96.94 176 GLU A C 1
ATOM 1403 O O . GLU A 1 176 ? 15.225 1.743 -11.725 1.00 96.94 176 GLU A O 1
ATOM 1408 N N . MET A 1 177 ? 13.300 1.298 -10.648 1.00 97.00 177 MET A N 1
ATOM 1409 C CA . MET A 1 177 ? 12.489 1.161 -11.856 1.00 97.00 177 MET A CA 1
ATOM 1410 C C . MET A 1 177 ? 12.311 2.504 -12.586 1.00 97.00 177 MET A C 1
ATOM 1412 O O . MET A 1 177 ? 12.428 2.535 -13.810 1.00 97.00 177 MET A O 1
ATOM 1416 N N . ASP A 1 178 ? 12.049 3.599 -11.858 1.00 96.62 178 ASP A N 1
ATOM 1417 C CA . ASP A 1 178 ? 11.894 4.957 -12.407 1.00 96.62 178 ASP A CA 1
ATOM 1418 C C . ASP A 1 178 ? 13.204 5.435 -13.041 1.00 96.62 178 ASP A C 1
ATOM 1420 O O . ASP A 1 178 ? 13.210 5.822 -14.209 1.00 96.62 178 ASP A O 1
ATOM 1424 N N . GLU A 1 179 ? 14.325 5.301 -12.325 1.00 97.75 179 GLU A N 1
ATOM 1425 C CA . GLU A 1 179 ? 15.649 5.676 -12.832 1.00 97.75 179 GLU A CA 1
ATOM 1426 C C . GLU A 1 179 ? 16.030 4.877 -14.080 1.00 97.75 179 GLU A C 1
ATOM 1428 O O . GLU A 1 179 ? 16.412 5.461 -15.095 1.00 97.75 179 GLU A O 1
ATOM 1433 N N . ALA A 1 180 ? 15.876 3.551 -14.050 1.00 98.31 180 ALA A N 1
ATOM 1434 C CA . ALA A 1 180 ? 16.226 2.720 -15.193 1.00 98.31 180 ALA A CA 1
ATOM 1435 C C . ALA A 1 180 ? 15.341 3.007 -16.415 1.00 98.31 180 ALA A C 1
ATOM 1437 O O . ALA A 1 180 ? 15.844 3.058 -17.541 1.00 98.31 180 ALA A O 1
ATOM 1438 N N . ALA A 1 181 ? 14.039 3.234 -16.209 1.00 98.00 181 ALA A N 1
ATOM 1439 C CA . ALA A 1 181 ? 13.145 3.595 -17.300 1.00 98.00 181 ALA A CA 1
ATOM 1440 C C . ALA A 1 181 ? 13.477 4.971 -17.881 1.00 98.00 181 ALA A C 1
ATOM 1442 O O . ALA A 1 181 ? 13.568 5.108 -19.102 1.00 98.00 181 ALA A O 1
ATOM 1443 N N . LYS A 1 182 ? 13.738 5.962 -17.022 1.00 97.88 182 LYS A N 1
ATOM 1444 C CA . LYS A 1 182 ? 14.151 7.300 -17.443 1.00 97.88 182 LYS A CA 1
ATOM 1445 C C . LYS A 1 182 ? 15.436 7.248 -18.268 1.00 97.88 182 LYS A C 1
ATOM 1447 O O . LYS A 1 182 ? 15.501 7.858 -19.331 1.00 97.88 182 LYS A O 1
ATOM 1452 N N . THR A 1 183 ? 16.443 6.499 -17.821 1.00 98.00 183 THR A N 1
ATOM 1453 C CA . THR A 1 183 ? 17.725 6.387 -18.528 1.00 98.00 183 THR A CA 1
ATOM 1454 C C . THR A 1 183 ? 17.591 5.674 -19.872 1.00 98.00 183 THR A C 1
ATOM 1456 O O . THR A 1 183 ? 18.120 6.166 -20.865 1.00 98.00 183 THR A O 1
ATOM 1459 N N . ILE A 1 184 ? 16.905 4.529 -19.919 1.00 98.06 184 ILE A N 1
ATOM 1460 C CA . ILE A 1 184 ? 16.928 3.654 -21.100 1.00 98.06 184 ILE A CA 1
ATOM 1461 C C . ILE A 1 184 ? 15.826 3.986 -22.103 1.00 98.06 184 ILE A C 1
ATOM 1463 O O . ILE A 1 184 ? 16.085 3.982 -23.302 1.00 98.06 184 ILE A O 1
ATOM 1467 N N . PHE A 1 185 ? 14.607 4.263 -21.639 1.00 97.38 185 PHE A N 1
ATOM 1468 C CA . PHE A 1 185 ? 13.485 4.550 -22.531 1.00 97.38 185 PHE A CA 1
ATOM 1469 C C . PHE A 1 185 ? 13.325 6.042 -22.819 1.00 97.38 185 PHE A C 1
ATOM 1471 O O . PHE A 1 185 ? 12.994 6.414 -23.939 1.00 97.38 185 PHE A O 1
ATOM 1478 N N . CYS A 1 186 ? 13.558 6.897 -21.822 1.00 95.69 186 CYS A N 1
ATOM 1479 C CA . CYS A 1 186 ? 13.318 8.336 -21.954 1.00 95.69 186 CYS A CA 1
ATOM 1480 C C . CYS A 1 186 ? 14.586 9.127 -22.298 1.00 95.69 186 CYS A C 1
ATOM 1482 O O . CYS A 1 186 ? 14.537 10.352 -22.320 1.00 95.69 186 CYS A O 1
ATOM 1484 N N . GLY A 1 187 ? 15.734 8.471 -22.509 1.00 93.12 187 GLY A N 1
ATOM 1485 C CA . GLY A 1 187 ? 17.004 9.140 -22.818 1.00 93.12 187 GLY A CA 1
ATOM 1486 C C . GLY A 1 187 ? 17.495 10.105 -21.730 1.00 93.12 187 GLY A C 1
ATOM 1487 O O . GLY A 1 187 ? 18.271 11.010 -22.019 1.00 93.12 187 GLY A O 1
ATOM 1488 N N . GLY A 1 188 ? 17.032 9.942 -20.487 1.00 93.62 188 GLY A N 1
ATOM 1489 C CA . GLY A 1 188 ? 17.337 10.829 -19.364 1.00 93.62 188 GLY A CA 1
ATOM 1490 C C . GLY A 1 188 ? 16.385 12.018 -19.192 1.00 93.62 188 GLY A C 1
ATOM 1491 O O . GLY A 1 188 ? 16.545 12.762 -18.225 1.00 93.62 188 GLY A O 1
ATOM 1492 N N . TYR A 1 189 ? 15.394 12.191 -20.068 1.00 92.88 189 TYR A N 1
ATOM 1493 C CA . TYR A 1 189 ? 14.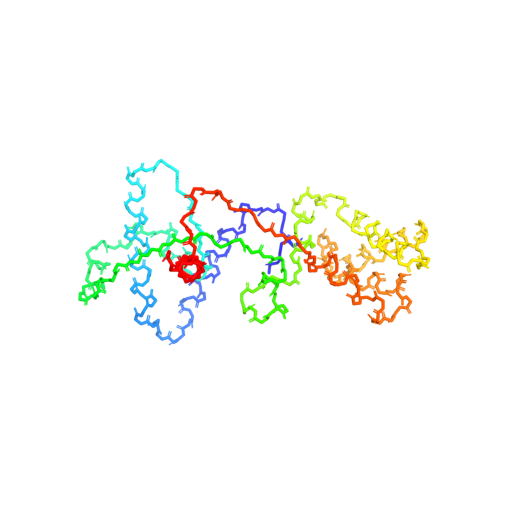432 13.296 -20.014 1.00 92.88 189 TYR A CA 1
ATOM 1494 C C . TYR A 1 189 ? 13.239 12.979 -19.099 1.00 92.88 189 TYR A C 1
ATOM 1496 O O . TYR A 1 189 ? 12.810 11.827 -18.997 1.00 92.88 189 TYR A O 1
ATOM 1504 N N . ASP A 1 190 ? 12.711 13.992 -18.406 1.00 92.31 190 ASP A N 1
ATOM 1505 C CA . ASP A 1 190 ? 11.569 13.830 -17.492 1.00 92.31 190 ASP A CA 1
ATOM 1506 C C . ASP A 1 190 ? 10.231 13.834 -18.237 1.00 92.31 190 ASP A C 1
ATOM 1508 O O . ASP A 1 190 ? 9.300 13.146 -17.831 1.00 92.31 190 ASP A O 1
ATOM 1512 N N . GLU A 1 191 ? 10.136 14.546 -19.357 1.00 91.00 191 GLU A N 1
ATOM 1513 C CA . GLU A 1 191 ? 8.890 14.743 -20.095 1.00 91.00 191 GLU A CA 1
ATOM 1514 C C . GLU A 1 191 ? 8.252 13.418 -20.558 1.00 91.00 191 GLU A C 1
ATOM 1516 O O . GLU A 1 191 ? 7.065 13.218 -20.293 1.00 91.00 191 GLU A O 1
ATOM 1521 N N . PRO A 1 192 ? 8.988 12.454 -21.155 1.00 89.50 192 PRO A N 1
ATOM 1522 C CA . PRO A 1 192 ? 8.413 11.149 -21.495 1.00 89.50 192 PRO A CA 1
ATOM 1523 C C . PRO A 1 192 ? 8.144 10.280 -20.255 1.00 89.50 192 PRO A C 1
ATOM 1525 O O . PRO A 1 192 ? 7.318 9.364 -20.293 1.00 89.50 192 PRO A O 1
ATOM 1528 N N . MET A 1 193 ? 8.827 10.562 -19.140 1.00 94.94 193 MET A N 1
ATOM 1529 C CA . MET A 1 193 ? 8.659 9.831 -17.888 1.00 94.94 193 MET A CA 1
ATOM 1530 C C . MET A 1 193 ? 7.355 10.197 -17.172 1.00 94.94 193 MET A C 1
ATOM 1532 O O . MET A 1 193 ? 6.779 9.343 -16.498 1.00 94.94 193 MET A O 1
ATOM 1536 N N . GLU A 1 194 ? 6.836 11.413 -17.356 1.00 94.00 194 GLU A N 1
ATOM 1537 C CA . GLU A 1 194 ? 5.553 11.829 -16.773 1.00 94.00 194 GLU A CA 1
ATOM 1538 C C . GLU A 1 194 ? 4.391 10.936 -17.223 1.00 94.00 194 GLU A C 1
ATOM 1540 O O . GLU A 1 194 ? 3.587 10.498 -16.397 1.00 94.00 194 GLU A O 1
ATOM 1545 N N . LEU A 1 195 ? 4.359 10.546 -18.501 1.00 94.50 195 LEU A N 1
ATOM 1546 C CA . LEU A 1 195 ? 3.367 9.593 -19.002 1.00 94.50 195 LEU A CA 1
ATOM 1547 C C . LEU A 1 195 ? 3.476 8.233 -18.288 1.00 94.50 195 LEU A C 1
ATOM 1549 O O . LEU A 1 195 ? 2.468 7.639 -17.894 1.00 94.50 195 LEU A O 1
ATOM 1553 N N . ILE A 1 196 ? 4.699 7.728 -18.104 1.00 96.12 196 ILE A N 1
ATOM 1554 C CA . ILE A 1 196 ? 4.949 6.459 -17.405 1.00 96.12 196 ILE A CA 1
ATOM 1555 C C . ILE A 1 196 ? 4.507 6.567 -15.941 1.00 96.12 196 ILE A C 1
ATOM 1557 O O . ILE A 1 196 ? 3.855 5.652 -15.424 1.00 96.12 196 ILE A O 1
ATOM 1561 N N . ARG A 1 197 ? 4.817 7.686 -15.277 1.00 94.88 197 ARG A N 1
ATOM 1562 C CA . ARG A 1 197 ? 4.412 7.970 -13.895 1.00 94.88 197 ARG A CA 1
ATOM 1563 C C . ARG A 1 197 ? 2.894 7.957 -13.762 1.00 94.88 197 ARG A C 1
ATOM 1565 O O . ARG A 1 197 ? 2.362 7.213 -12.934 1.00 94.88 197 ARG A O 1
ATOM 1572 N N . GLU A 1 198 ? 2.194 8.689 -14.620 1.00 94.44 198 GLU A N 1
ATOM 1573 C CA . GLU A 1 198 ? 0.735 8.756 -14.615 1.00 94.44 198 GLU A CA 1
ATOM 1574 C C . GLU A 1 198 ? 0.104 7.374 -14.853 1.00 94.44 198 GLU A C 1
ATOM 1576 O O . GLU A 1 198 ? -0.726 6.923 -14.062 1.00 94.44 198 GLU A O 1
ATOM 1581 N N . LYS A 1 199 ? 0.517 6.659 -15.909 1.00 95.50 199 LYS A N 1
ATOM 1582 C CA . LYS A 1 199 ? -0.165 5.429 -16.347 1.00 95.50 199 LYS A CA 1
ATOM 1583 C C . LYS A 1 199 ? 0.262 4.165 -15.601 1.00 95.50 199 LYS A C 1
ATOM 1585 O O . LYS A 1 199 ? -0.549 3.249 -15.455 1.00 95.50 199 LYS A O 1
ATOM 1590 N N . LEU A 1 200 ? 1.517 4.064 -15.159 1.00 95.69 200 LEU A N 1
ATOM 1591 C CA . LEU A 1 200 ? 2.094 2.809 -14.646 1.00 95.69 200 LEU A CA 1
ATOM 1592 C C . LEU A 1 200 ? 2.583 2.877 -13.199 1.00 95.69 200 LEU A C 1
ATOM 1594 O O . LEU A 1 200 ? 2.670 1.823 -12.562 1.00 95.69 200 LEU A O 1
ATOM 1598 N N . ILE A 1 201 ? 2.885 4.067 -12.671 1.00 94.62 201 ILE A N 1
ATOM 1599 C CA . ILE A 1 201 ? 3.262 4.244 -11.259 1.00 94.62 201 ILE A CA 1
ATOM 1600 C C . ILE A 1 201 ? 2.022 4.566 -10.425 1.00 94.62 201 ILE A C 1
ATOM 1602 O O . ILE A 1 201 ? 1.743 3.863 -9.446 1.00 94.62 201 ILE A O 1
ATOM 1606 N N . ILE A 1 202 ? 1.244 5.566 -10.849 1.00 94.50 202 ILE A N 1
ATOM 1607 C CA . ILE A 1 202 ? -0.050 5.895 -10.249 1.00 94.50 202 ILE A CA 1
ATOM 1608 C C . ILE A 1 202 ? -1.121 4.949 -10.782 1.00 94.50 202 ILE A C 1
ATOM 1610 O O . ILE A 1 202 ? -1.645 4.138 -10.019 1.00 94.50 202 ILE A O 1
ATOM 1614 N N . GLY A 1 203 ? -1.369 4.983 -12.092 1.00 93.94 203 GLY A N 1
ATOM 1615 C CA . GLY A 1 203 ? -2.409 4.218 -12.772 1.00 93.94 203 GLY A CA 1
ATOM 1616 C C . GLY A 1 203 ? -3.824 4.746 -12.520 1.00 93.94 203 GLY A C 1
ATOM 1617 O O . GLY A 1 203 ? -4.058 5.652 -11.728 1.00 93.94 203 GLY A O 1
ATOM 1618 N N . ASP A 1 204 ? -4.794 4.136 -13.191 1.00 93.12 204 ASP A N 1
ATOM 1619 C CA . ASP A 1 204 ? -6.171 4.633 -13.328 1.00 93.12 204 ASP A CA 1
ATOM 1620 C C . ASP A 1 204 ? -7.230 3.683 -12.739 1.00 93.12 204 ASP A C 1
ATOM 1622 O O . ASP A 1 204 ? -8.436 3.882 -12.892 1.00 93.12 204 ASP A O 1
ATOM 1626 N N . ALA A 1 205 ? -6.801 2.628 -12.041 1.00 93.19 205 ALA A N 1
ATOM 1627 C CA . ALA A 1 205 ? -7.727 1.627 -11.536 1.00 93.19 205 ALA A CA 1
ATOM 1628 C C . ALA A 1 205 ? -8.640 2.195 -10.438 1.00 93.19 205 ALA A C 1
ATOM 1630 O O . ALA A 1 205 ? -8.200 2.911 -9.536 1.00 93.19 205 ALA A O 1
ATOM 1631 N N . MET A 1 206 ? -9.906 1.777 -10.468 1.00 92.25 206 MET A N 1
ATOM 1632 C CA . MET A 1 206 ? -10.897 2.068 -9.435 1.00 92.25 206 MET A CA 1
ATOM 1633 C C . MET A 1 206 ? -11.267 0.797 -8.670 1.00 92.25 206 MET A C 1
ATOM 1635 O O . MET A 1 206 ? -11.495 -0.267 -9.256 1.00 92.25 206 MET A O 1
ATOM 1639 N N . GLY A 1 207 ? -11.340 0.909 -7.344 1.00 89.38 207 GLY A N 1
ATOM 1640 C CA . GLY A 1 207 ? -11.900 -0.126 -6.487 1.00 89.38 207 GLY A CA 1
ATOM 1641 C C . GLY A 1 207 ? -13.373 -0.388 -6.804 1.00 89.38 207 GLY A C 1
ATOM 1642 O O . GLY A 1 207 ? -14.077 0.461 -7.345 1.00 89.38 207 GLY A O 1
ATOM 1643 N N . LYS A 1 208 ? -13.857 -1.576 -6.444 1.00 88.62 208 LYS A N 1
ATOM 1644 C CA . LYS A 1 208 ? -15.270 -1.940 -6.574 1.00 88.62 208 LYS A CA 1
ATOM 1645 C C . LYS A 1 208 ? -15.836 -2.241 -5.198 1.00 88.62 208 LYS A C 1
ATOM 1647 O O . LYS A 1 208 ? -15.1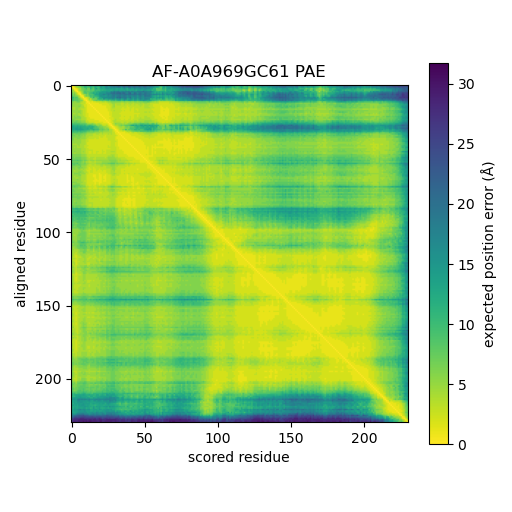82 -2.893 -4.387 1.00 88.62 208 LYS A O 1
ATOM 1652 N N . VAL A 1 209 ? -17.048 -1.766 -4.953 1.00 88.56 209 VAL A N 1
ATOM 1653 C CA . VAL A 1 209 ? -17.834 -2.074 -3.757 1.00 88.56 209 VAL A CA 1
ATOM 1654 C C . VAL A 1 209 ? -19.086 -2.830 -4.185 1.00 88.56 209 VAL A C 1
ATOM 1656 O O . VAL A 1 209 ? -19.502 -2.737 -5.336 1.00 88.56 209 VAL A O 1
ATOM 1659 N N . SER A 1 210 ? -19.655 -3.630 -3.287 1.00 86.56 210 SER A N 1
ATOM 1660 C CA . SER A 1 210 ? -20.906 -4.334 -3.575 1.00 86.56 210 SER A CA 1
ATOM 1661 C C . SER A 1 210 ? -22.072 -3.348 -3.642 1.00 86.56 210 SER A C 1
ATOM 1663 O O . SER A 1 210 ? -22.149 -2.449 -2.808 1.00 86.56 210 SER A O 1
ATOM 1665 N N . ASP A 1 211 ? -23.040 -3.603 -4.523 1.00 83.00 211 ASP A N 1
ATOM 1666 C CA . ASP A 1 211 ? -24.293 -2.830 -4.615 1.00 83.00 211 ASP A CA 1
ATOM 1667 C C . ASP A 1 211 ? -25.135 -2.869 -3.324 1.00 83.00 211 ASP A C 1
ATOM 1669 O O . ASP A 1 211 ? -26.079 -2.105 -3.156 1.00 83.00 211 ASP A O 1
ATOM 1673 N N . LYS A 1 212 ? -24.798 -3.765 -2.385 1.00 84.69 212 LYS A N 1
ATOM 1674 C CA . LYS A 1 212 ? -25.431 -3.864 -1.061 1.00 84.69 212 LYS A CA 1
ATOM 1675 C C . LYS A 1 212 ? -24.900 -2.841 -0.055 1.00 84.69 212 LYS A C 1
ATOM 1677 O O . LYS A 1 212 ? -25.440 -2.739 1.046 1.00 84.69 212 LYS A O 1
ATOM 1682 N N . VAL A 1 213 ? -23.804 -2.152 -0.370 1.00 84.62 213 VAL A N 1
ATOM 1683 C CA . VAL A 1 213 ? -23.225 -1.143 0.518 1.00 84.62 213 VAL A CA 1
ATOM 1684 C C . VAL A 1 213 ? -24.127 0.101 0.511 1.00 84.62 213 VAL A C 1
ATOM 1686 O O . VAL A 1 213 ? -24.582 0.502 -0.558 1.00 84.62 213 VAL A O 1
ATOM 1689 N N . PRO A 1 214 ? -24.392 0.734 1.672 1.00 81.12 214 PRO A N 1
ATOM 1690 C CA . PRO A 1 214 ? -25.192 1.955 1.725 1.00 81.12 214 PRO A CA 1
ATOM 1691 C C . PRO A 1 214 ? -24.649 3.040 0.790 1.00 81.12 214 PRO A C 1
ATOM 1693 O O . PRO A 1 214 ? -23.442 3.254 0.727 1.00 81.12 214 PRO A O 1
ATOM 1696 N N . VAL A 1 215 ? -25.523 3.759 0.093 1.00 77.94 215 VAL A N 1
ATOM 1697 C CA . VAL A 1 215 ? -25.118 4.868 -0.783 1.00 77.94 215 VAL A CA 1
ATOM 1698 C C . VAL A 1 215 ? -24.533 6.014 0.053 1.00 77.94 215 VAL A C 1
ATOM 1700 O O . VAL A 1 215 ? -24.970 6.253 1.181 1.00 77.94 215 VAL A O 1
ATOM 1703 N N . VAL A 1 216 ? -23.532 6.728 -0.477 1.00 81.50 216 VAL A N 1
ATOM 1704 C CA . VAL A 1 216 ? -22.968 7.897 0.216 1.00 81.50 216 VAL A CA 1
ATOM 1705 C C . VAL A 1 216 ? -24.050 8.970 0.420 1.00 81.50 216 VAL A C 1
ATOM 1707 O O . VAL A 1 216 ? -24.824 9.219 -0.507 1.00 81.50 216 VAL A O 1
ATOM 1710 N N . PRO A 1 217 ? -24.111 9.643 1.589 1.00 80.06 217 PRO A N 1
ATOM 1711 C CA . PRO A 1 217 ? -25.166 10.619 1.881 1.00 80.06 217 PRO A CA 1
ATOM 1712 C C . PRO A 1 217 ? -25.326 11.693 0.801 1.00 80.06 217 PRO A C 1
ATOM 1714 O O . PRO A 1 217 ? -26.439 11.969 0.378 1.00 80.06 217 PRO A O 1
ATOM 1717 N N . LEU A 1 218 ? -24.212 12.207 0.268 1.00 81.25 218 LEU A N 1
ATOM 1718 C CA . LEU A 1 218 ? -24.228 13.218 -0.791 1.00 81.25 218 LEU A CA 1
ATOM 1719 C C . LEU A 1 218 ? -24.874 12.721 -2.093 1.00 81.25 218 LEU A C 1
ATOM 1721 O O . LEU A 1 218 ? -25.592 13.469 -2.746 1.00 81.25 218 LEU A O 1
ATOM 1725 N N . GLN A 1 219 ? -24.629 11.466 -2.476 1.00 81.62 219 GLN A N 1
ATOM 1726 C CA . GLN A 1 219 ? -25.247 10.884 -3.667 1.00 81.62 219 GLN A CA 1
ATOM 1727 C C . GLN A 1 219 ? -26.748 10.705 -3.442 1.00 81.62 219 GLN A C 1
ATOM 1729 O O . GLN A 1 219 ? -27.534 11.064 -4.310 1.00 81.62 219 GLN A O 1
ATOM 1734 N N . LYS A 1 220 ? -27.149 10.228 -2.259 1.00 81.94 220 LYS A N 1
ATOM 1735 C CA . LYS A 1 220 ? -28.563 10.123 -1.889 1.00 81.94 220 LYS A CA 1
ATOM 1736 C C . LYS A 1 220 ? -29.261 11.488 -1.931 1.00 81.94 220 LYS A C 1
ATOM 1738 O O . LYS A 1 220 ? -30.387 11.582 -2.410 1.00 81.94 220 LYS A O 1
ATOM 1743 N N . ASP A 1 221 ? -28.599 12.539 -1.455 1.00 84.75 221 ASP A N 1
ATOM 1744 C CA . ASP A 1 221 ? -29.130 13.903 -1.500 1.00 84.75 221 ASP A CA 1
ATOM 1745 C C . ASP A 1 221 ? -29.255 14.408 -2.946 1.00 84.75 221 ASP A C 1
ATOM 1747 O O . ASP A 1 221 ? -30.305 14.932 -3.314 1.00 84.75 221 ASP A O 1
ATOM 1751 N N . LEU A 1 222 ? -28.244 14.169 -3.791 1.00 87.12 222 LEU A N 1
ATOM 1752 C CA . LEU A 1 222 ? -28.274 14.526 -5.213 1.00 87.12 222 LEU A CA 1
ATOM 1753 C C . LEU A 1 222 ? -29.380 13.781 -5.980 1.00 87.12 222 LEU A C 1
ATOM 1755 O O . LEU A 1 222 ? -30.084 14.388 -6.781 1.00 87.12 222 LEU A O 1
ATOM 1759 N N . GLU A 1 223 ? -29.566 12.487 -5.717 1.00 86.50 223 GLU A N 1
ATOM 1760 C CA . GLU A 1 223 ? -30.647 11.671 -6.289 1.00 86.50 223 GLU A CA 1
ATOM 1761 C C . GLU A 1 223 ? -32.032 12.159 -5.848 1.00 86.50 223 GLU A C 1
ATOM 1763 O O . GLU A 1 223 ? -32.990 12.111 -6.617 1.00 86.50 223 GLU A O 1
ATOM 1768 N N . ASN A 1 224 ? -32.159 12.644 -4.611 1.00 86.12 224 ASN A N 1
ATOM 1769 C CA . ASN A 1 224 ? -33.402 13.248 -4.140 1.00 86.12 224 ASN A CA 1
ATOM 1770 C C . ASN A 1 224 ? -33.661 14.607 -4.800 1.00 86.12 224 ASN A C 1
ATOM 1772 O O . ASN A 1 224 ? -34.813 14.925 -5.075 1.00 86.12 224 ASN A O 1
ATOM 1776 N N . TRP A 1 225 ? -32.610 15.386 -5.068 1.00 84.50 225 TRP A N 1
ATOM 1777 C CA . TRP A 1 225 ? -32.705 16.675 -5.760 1.00 84.50 225 TRP A CA 1
ATOM 1778 C C . TRP A 1 225 ? -33.001 16.534 -7.256 1.00 84.50 225 TRP A C 1
ATOM 1780 O O . TRP A 1 225 ? -33.667 17.395 -7.820 1.00 84.50 225 TRP A O 1
ATOM 1790 N N . SER A 1 226 ? -32.513 15.473 -7.907 1.00 78.81 226 SER A N 1
ATOM 1791 C CA . SER A 1 226 ? -32.689 15.262 -9.350 1.00 78.81 226 SER A CA 1
ATOM 1792 C C . SER A 1 226 ? -34.036 14.645 -9.732 1.00 78.81 226 SER A C 1
ATOM 1794 O O . SER A 1 226 ? -34.351 14.559 -10.921 1.00 78.81 226 SER A O 1
ATOM 1796 N N . LYS A 1 227 ? -34.853 14.229 -8.755 1.00 75.44 227 LYS A N 1
ATOM 1797 C CA . LYS A 1 227 ? -36.223 13.786 -9.026 1.00 75.44 227 LYS A CA 1
ATOM 1798 C C . LYS A 1 227 ? -37.057 14.983 -9.495 1.00 75.44 227 LYS A C 1
ATOM 1800 O O . LYS A 1 227 ? -37.182 15.942 -8.733 1.00 75.44 227 LYS A O 1
ATOM 1805 N N . PRO A 1 228 ? -37.647 14.945 -10.706 1.00 62.97 228 PRO A N 1
ATOM 1806 C CA . PRO A 1 228 ? -38.565 15.991 -11.123 1.00 62.97 228 PRO A CA 1
ATOM 1807 C C . PRO A 1 228 ? -39.725 16.052 -10.126 1.00 62.97 228 PRO A C 1
ATOM 1809 O O . PRO A 1 228 ? -40.284 15.020 -9.744 1.00 62.97 228 PRO A O 1
ATOM 1812 N N . LEU A 1 229 ? -40.051 17.267 -9.679 1.00 63.81 229 LEU A N 1
ATOM 1813 C CA . LEU A 1 229 ? -41.331 17.545 -9.036 1.00 63.81 229 LEU A CA 1
ATOM 1814 C C . LEU A 1 229 ? -42.395 17.153 -10.067 1.00 63.81 229 LEU A C 1
ATOM 1816 O O . LEU A 1 229 ? -42.397 17.715 -11.162 1.00 63.81 229 LEU A O 1
ATOM 1820 N N . GLY A 1 230 ? -43.154 16.100 -9.755 1.00 54.16 230 GLY A N 1
ATOM 1821 C CA . GLY A 1 230 ? -44.127 15.492 -10.665 1.00 54.16 230 GLY A CA 1
ATOM 1822 C C . GLY A 1 230 ? -45.156 16.469 -11.208 1.00 54.16 230 GLY A C 1
ATOM 1823 O O . GLY A 1 230 ? -45.441 17.476 -10.520 1.00 54.16 230 GLY A O 1
#

Solvent-accessible surface area (backbone atoms only — not comparable to full-atom values): 13433 Å² total; per-residue (Å²): 139,56,84,60,72,57,89,57,76,75,60,52,54,60,53,48,31,51,52,37,45,53,50,62,72,68,50,83,67,78,80,54,70,69,56,55,38,49,48,33,49,51,37,54,52,48,63,50,46,63,74,80,39,96,75,86,86,84,91,73,62,63,80,51,38,50,62,53,74,56,37,78,81,53,56,67,68,58,36,51,58,63,53,56,89,67,82,84,70,97,78,88,82,62,80,78,60,49,36,24,52,67,44,15,32,89,65,70,33,91,86,32,40,86,34,47,38,43,52,53,44,41,74,75,37,57,94,53,30,63,60,54,49,42,50,47,50,30,50,53,39,43,75,70,76,37,87,45,56,72,65,43,38,55,52,24,43,53,45,12,49,49,47,14,56,77,69,72,42,90,44,57,39,71,69,29,47,50,52,20,42,23,49,55,68,36,73,64,39,63,76,67,37,49,57,49,42,52,60,51,28,31,19,82,56,64,53,83,70,64,92,85,52,56,77,55,67,68,58,54,52,50,57,62,67,68,52,75,85,127

Sequence (230 aa):
MTFEQNENVAEIFPAIVEMMTVLRAEIKTPQKPREEMREAYMRKVLRKADKDFQRVAVVCGAFHAPALHDYKSFKTATDTAILKGIKKVKTETTWIPWTYERLSYSSGYGAGVLSPAWYKMLFSNRKDVVIRWMTKVAKLLRNEDLDASSAHIIEAVRLAETLAVLRGLPISGIAEMDEAAKTIFCGGYDEPMELIREKLIIGDAMGKVSDKVPVVPLQKDLENWSKPLG

Radius of gyration: 23.47 Å; Cα contacts (8 Å, |Δi|>4): 203; chains: 1; bounding box: 68×35×65 Å

Secondary structure (DSSP, 8-state):
--TTT-S-HHHHHHHHHHHHHHHHHH--SPPPHHHHHHHHHHHHHHHHHHHH-S-------GGGHHHHHTTTTS-HHHHHHHTTTPPP------PPPPBHHHHBGGGT-TT-BS-HHHHHHHHHHGGGHHHHHHHHHHHHHHHTT----HHHHHHHHHHHHHHHHHTT-SS--HHHHHHHHHHHTSTT-SHHHHHHIIIIII---B----TTSPPPHHHHHHHHHSS---

Mean predicted aligned error: 6.58 Å

Foldseek 3Di:
DDPQFDPPPPVVLVVLLVVLVVVVVPPPDDDDLVVLLVLLVVLVVVVVCVVVDVDDDDDDDSNSSNSNVPVVVDDNVVSVVSNPPDDDDDDDDFDDKDWLCNQAVVVVPVNHDPFVLLSVLCVVPVVCSLLVLLVVLCVLCVVVVAHCDPVLSVQLSVQQVVVCVVVVGPHRDPVSNLVSCCVRRVVVDCVSSVSCCDPRRSRTDIGDDDPPTDDDPVVVVVVVVPDPPD